Protein AF-A0A0F9BP67-F1 (afdb_monomer_lite)

Structure (mmCIF, N/CA/C/O backbone):
data_AF-A0A0F9BP67-F1
#
_entry.id   AF-A0A0F9BP67-F1
#
loop_
_atom_site.group_PDB
_atom_site.id
_atom_site.type_symbol
_atom_site.label_atom_id
_atom_site.label_alt_id
_atom_site.label_comp_id
_atom_site.label_asym_id
_atom_site.label_entity_id
_atom_site.label_seq_id
_atom_site.pdbx_PDB_ins_code
_atom_site.Cartn_x
_atom_site.Cartn_y
_atom_site.Cartn_z
_atom_site.occupancy
_atom_site.B_iso_or_equiv
_atom_site.auth_seq_id
_atom_site.auth_comp_id
_atom_site.auth_asym_id
_atom_site.auth_atom_id
_atom_site.pdbx_PDB_model_num
ATOM 1 N N . MET A 1 1 ? -22.193 35.862 15.448 1.00 74.56 1 MET A N 1
ATOM 2 C CA . MET A 1 1 ? -21.488 34.565 15.467 1.00 74.56 1 MET A CA 1
ATOM 3 C C . MET A 1 1 ? -21.267 34.169 16.906 1.00 74.56 1 MET A C 1
ATOM 5 O O . MET A 1 1 ? -20.872 35.015 17.702 1.00 74.56 1 MET A O 1
ATOM 9 N N . THR A 1 2 ? -21.586 32.930 17.245 1.00 91.12 2 THR A N 1
ATOM 10 C CA . THR A 1 2 ? -21.399 32.367 18.584 1.00 91.12 2 THR A CA 1
ATOM 11 C C . THR A 1 2 ? -19.954 31.883 18.772 1.00 91.12 2 THR A C 1
ATOM 13 O O . THR A 1 2 ? -19.220 31.700 17.800 1.00 91.12 2 THR A O 1
ATOM 16 N N . LEU A 1 3 ? -19.530 31.642 20.020 1.00 88.62 3 LEU A N 1
ATOM 17 C CA . LEU A 1 3 ? -18.235 30.997 20.307 1.00 88.62 3 LEU A CA 1
ATOM 18 C C . LEU A 1 3 ? -18.121 29.609 19.653 1.00 88.62 3 LEU A C 1
ATOM 20 O O . LEU A 1 3 ? -17.032 29.195 19.263 1.00 88.62 3 LEU A O 1
ATOM 24 N N . PHE A 1 4 ? -19.251 28.918 19.506 1.00 90.31 4 PHE A N 1
ATOM 25 C CA . PHE A 1 4 ? -19.341 27.626 18.837 1.00 90.31 4 PHE A CA 1
ATOM 26 C C . PHE A 1 4 ? -19.053 27.737 17.330 1.00 90.31 4 PHE A C 1
ATOM 28 O O . PHE A 1 4 ? -18.245 26.971 16.808 1.00 90.31 4 PHE A O 1
ATOM 35 N N . ASP A 1 5 ? -19.615 28.746 16.655 1.00 88.88 5 ASP A N 1
ATOM 36 C CA . ASP A 1 5 ? -19.360 29.009 15.229 1.00 88.88 5 ASP A CA 1
ATOM 37 C C . ASP A 1 5 ? -17.877 29.301 14.968 1.00 88.88 5 ASP A C 1
ATOM 39 O O . ASP A 1 5 ? -17.284 28.787 14.021 1.00 88.88 5 ASP A O 1
ATOM 43 N N . ILE A 1 6 ? -17.256 30.100 15.842 1.00 89.50 6 ILE A N 1
ATOM 44 C CA . ILE A 1 6 ? -15.829 30.435 15.753 1.00 89.50 6 ILE A CA 1
ATOM 45 C C . ILE A 1 6 ? -14.973 29.176 15.923 1.00 89.50 6 ILE A C 1
ATOM 47 O O . ILE A 1 6 ? -14.045 28.963 15.144 1.00 89.50 6 ILE A O 1
ATOM 51 N N . ALA A 1 7 ? -15.294 28.318 16.895 1.00 91.44 7 ALA A N 1
ATOM 52 C CA . ALA A 1 7 ? -14.566 27.072 17.115 1.00 91.44 7 ALA A CA 1
ATOM 53 C C . ALA A 1 7 ? -14.642 26.137 15.894 1.00 91.44 7 ALA A C 1
ATOM 55 O O . ALA A 1 7 ? -13.615 25.609 15.465 1.00 91.44 7 ALA A O 1
ATOM 56 N N . ILE A 1 8 ? -15.826 25.989 15.288 1.00 91.50 8 ILE A N 1
ATOM 57 C CA . ILE A 1 8 ? -16.012 25.197 14.063 1.00 91.50 8 ILE A CA 1
ATOM 58 C C . ILE A 1 8 ? -15.155 25.746 12.921 1.00 91.50 8 ILE A C 1
ATOM 60 O O . ILE A 1 8 ? -14.450 24.980 12.264 1.00 91.50 8 ILE A O 1
ATOM 64 N N . LEU A 1 9 ? -15.179 27.062 12.694 1.00 90.69 9 LEU A N 1
ATOM 65 C CA . LEU A 1 9 ? -14.414 27.678 11.610 1.00 90.69 9 LEU A CA 1
ATOM 66 C C . LEU A 1 9 ? -12.904 27.552 11.814 1.00 90.69 9 LEU A C 1
ATOM 68 O O . LEU A 1 9 ? -12.189 27.295 10.849 1.00 90.69 9 LEU A O 1
ATOM 72 N N . VAL A 1 10 ? -12.414 27.680 13.050 1.00 89.75 10 VAL A N 1
ATOM 73 C CA . VAL A 1 10 ? -10.988 27.500 13.369 1.00 89.75 10 VAL A CA 1
ATOM 74 C C . VAL A 1 10 ? -10.548 26.059 13.110 1.00 89.75 10 VAL A C 1
ATOM 76 O O . VAL A 1 10 ? -9.525 25.842 12.460 1.00 89.75 10 VAL A O 1
ATOM 79 N N . ILE A 1 11 ? -11.330 25.073 13.557 1.00 91.38 11 ILE A N 1
ATOM 80 C CA . ILE A 1 11 ? -11.032 23.651 13.330 1.00 91.38 11 ILE A CA 1
ATOM 81 C C . ILE A 1 11 ? -11.063 23.330 11.831 1.00 91.38 11 ILE A C 1
ATOM 83 O O . ILE A 1 11 ? -10.143 22.691 11.319 1.00 91.38 11 ILE A O 1
ATOM 87 N N . ALA A 1 12 ? -12.084 23.808 11.115 1.00 89.12 12 ALA A N 1
ATOM 88 C CA . ALA A 1 12 ? -12.215 23.603 9.678 1.00 89.12 12 ALA A CA 1
ATOM 89 C C . ALA A 1 12 ? -11.065 24.255 8.897 1.00 89.12 12 ALA A C 1
ATOM 91 O O . ALA A 1 12 ? -10.516 23.626 7.996 1.00 89.12 12 ALA A O 1
ATOM 92 N N . ALA A 1 13 ? -10.656 25.475 9.260 1.00 86.00 13 ALA A N 1
ATOM 93 C CA . ALA A 1 13 ? -9.539 26.175 8.628 1.00 86.00 13 ALA A CA 1
ATOM 94 C C . ALA A 1 13 ? -8.198 25.468 8.877 1.00 86.00 13 ALA A C 1
ATOM 96 O O . ALA A 1 13 ? -7.419 25.281 7.941 1.00 86.00 13 ALA A O 1
ATOM 97 N N . PHE A 1 14 ? -7.943 25.021 10.112 1.00 86.19 14 PHE A N 1
ATOM 98 C CA . PHE A 1 14 ? -6.737 24.260 10.440 1.00 86.19 14 PHE A CA 1
ATOM 99 C C . PHE A 1 14 ? -6.690 22.929 9.677 1.00 86.19 14 PHE A C 1
ATOM 101 O O . PHE A 1 14 ? -5.706 22.635 8.996 1.00 86.19 14 PHE A O 1
ATOM 108 N N . GLY A 1 15 ? -7.779 22.154 9.719 1.00 84.81 15 GLY A N 1
ATOM 109 C CA . GLY A 1 15 ? -7.892 20.893 8.987 1.00 84.81 15 GLY A CA 1
ATOM 110 C C . GLY A 1 15 ? -7.757 21.076 7.474 1.00 84.81 15 GLY A C 1
ATOM 111 O O . GLY A 1 15 ? -7.099 20.273 6.813 1.00 84.81 15 GLY A O 1
ATOM 112 N N . ALA A 1 16 ? -8.313 22.158 6.922 1.00 83.19 16 ALA A N 1
ATOM 113 C CA . ALA A 1 16 ? -8.186 22.487 5.507 1.00 83.19 16 ALA A CA 1
ATOM 114 C C . ALA A 1 16 ? -6.736 22.775 5.107 1.00 83.19 16 ALA A C 1
ATOM 116 O O . ALA A 1 16 ? -6.307 22.317 4.050 1.00 83.19 16 ALA A O 1
ATOM 117 N N . GLY A 1 17 ? -5.970 23.473 5.953 1.00 78.50 17 GLY A N 1
ATOM 118 C CA . GLY A 1 17 ? -4.538 23.703 5.743 1.00 78.50 17 GLY A CA 1
ATOM 119 C C . GLY A 1 17 ? -3.727 22.402 5.702 1.00 78.50 17 GLY A C 1
ATOM 120 O O . GLY A 1 17 ? -2.888 22.220 4.816 1.00 78.50 17 GLY A O 1
ATOM 121 N N . VAL A 1 18 ? -4.028 21.462 6.605 1.00 78.25 18 VAL A N 1
ATOM 122 C CA . VAL A 1 18 ? -3.395 20.132 6.627 1.00 78.25 18 VAL A CA 1
ATOM 123 C C . VAL A 1 18 ? -3.750 19.335 5.367 1.00 78.25 18 VAL A C 1
ATOM 125 O O . VAL A 1 18 ? -2.854 18.884 4.656 1.00 78.25 18 VAL A O 1
ATOM 128 N N . LEU A 1 19 ? -5.041 19.213 5.036 1.00 75.44 19 LEU A N 1
ATOM 129 C CA . LEU A 1 19 ? -5.504 18.472 3.853 1.00 75.44 19 LEU A CA 1
ATOM 130 C C . LEU A 1 19 ? -4.918 19.015 2.550 1.00 75.44 19 LEU A C 1
ATOM 132 O O . LEU A 1 19 ? -4.552 18.244 1.662 1.00 75.44 19 LEU A O 1
ATOM 136 N N . ASN A 1 20 ? -4.791 20.336 2.441 1.00 74.81 20 ASN A N 1
ATOM 137 C CA . ASN A 1 20 ? -4.219 20.957 1.256 1.00 74.81 20 ASN A CA 1
ATOM 138 C C . ASN A 1 20 ? -2.751 20.619 1.029 1.00 74.81 20 ASN A C 1
ATOM 140 O O . ASN A 1 20 ? -2.327 20.548 -0.120 1.00 74.81 20 ASN A O 1
ATOM 144 N N . THR A 1 21 ? -1.998 20.405 2.106 1.00 66.19 21 THR A N 1
ATOM 145 C CA . THR A 1 21 ? -0.598 19.981 2.022 1.00 66.19 21 THR A CA 1
ATOM 146 C C . THR A 1 21 ? -0.478 18.523 1.561 1.00 66.19 21 THR A C 1
ATOM 148 O O . THR A 1 21 ? 0.496 18.175 0.905 1.00 66.19 21 THR A O 1
ATOM 151 N N . ILE A 1 22 ? -1.465 17.675 1.878 1.00 63.38 22 ILE A N 1
ATOM 152 C CA . ILE A 1 22 ? -1.405 16.223 1.643 1.00 63.38 22 ILE A CA 1
ATOM 153 C C . ILE A 1 22 ? -1.973 15.829 0.273 1.00 63.38 22 ILE A C 1
ATOM 155 O O . ILE A 1 22 ? -1.320 15.116 -0.484 1.00 63.38 22 ILE A O 1
ATOM 159 N N . ALA A 1 23 ? -3.205 16.243 -0.031 1.00 57.22 23 ALA A N 1
ATOM 160 C CA . ALA A 1 23 ? -3.977 15.692 -1.152 1.00 57.22 23 ALA A CA 1
ATOM 161 C C . ALA A 1 23 ? -4.752 16.747 -1.960 1.00 57.22 23 ALA A C 1
ATOM 163 O O . ALA A 1 23 ? -5.357 16.421 -2.982 1.00 57.22 23 ALA A O 1
ATOM 164 N N . GLY A 1 24 ? -4.735 18.013 -1.522 1.00 64.44 24 GLY A N 1
ATOM 165 C CA . GLY A 1 24 ? -5.651 19.037 -2.022 1.00 64.44 24 GLY A CA 1
ATOM 166 C C . GLY A 1 24 ? -7.089 18.807 -1.534 1.00 64.44 24 GLY A C 1
ATOM 167 O O . GLY A 1 24 ? -7.465 17.713 -1.128 1.00 64.44 24 GLY A O 1
ATOM 168 N N . GLY A 1 25 ? -7.912 19.859 -1.537 1.00 70.25 25 GLY A N 1
ATOM 169 C CA . GLY A 1 25 ? -9.332 19.749 -1.175 1.00 70.25 25 GLY A CA 1
ATOM 170 C C . GLY A 1 25 ? -9.699 20.308 0.201 1.00 70.25 25 GLY A C 1
ATOM 171 O O . GLY A 1 25 ? -10.765 19.993 0.717 1.00 70.25 25 GLY A O 1
ATOM 172 N N . GLY A 1 26 ? -8.891 21.194 0.788 1.00 76.69 26 GLY A N 1
ATOM 173 C CA . GLY A 1 26 ? -9.243 21.887 2.034 1.00 76.69 26 GLY A CA 1
ATOM 174 C C . GLY A 1 26 ? -10.600 22.610 1.982 1.00 76.69 26 GLY A C 1
ATOM 175 O O . GLY A 1 26 ? -11.287 22.717 2.995 1.00 76.69 26 GLY A O 1
ATOM 176 N N . THR A 1 27 ? -11.055 22.997 0.785 1.00 79.94 27 THR A N 1
ATOM 177 C CA . THR A 1 27 ? -12.394 23.554 0.535 1.00 79.94 27 THR A CA 1
ATOM 178 C C . THR A 1 27 ? -13.536 22.632 0.978 1.00 79.94 27 THR A C 1
ATOM 180 O O . THR A 1 27 ? -14.573 23.142 1.392 1.00 79.94 27 THR A O 1
ATOM 183 N N . PHE A 1 28 ? -13.354 21.303 0.985 1.00 77.88 28 PHE A N 1
ATOM 184 C CA . PHE A 1 28 ? -14.354 20.358 1.507 1.00 77.88 28 PHE A CA 1
ATOM 185 C C . PHE A 1 28 ? -14.630 20.539 3.006 1.00 77.88 28 PHE A C 1
ATOM 187 O O . PHE A 1 28 ? -15.695 20.146 3.469 1.00 77.88 28 PHE A O 1
ATOM 194 N N . LEU A 1 29 ? -13.706 21.141 3.763 1.00 83.00 29 LEU A N 1
ATOM 195 C CA . LEU A 1 29 ? -13.908 21.453 5.178 1.00 83.00 29 LEU A CA 1
ATOM 196 C C . LEU A 1 29 ? -14.390 22.889 5.382 1.00 83.00 29 LEU A C 1
ATOM 198 O O . LEU A 1 29 ? -15.355 23.124 6.106 1.00 83.00 29 LEU A O 1
ATOM 202 N N . THR A 1 30 ? -13.744 23.861 4.736 1.00 86.62 30 THR A N 1
ATOM 203 C CA . THR A 1 30 ? -14.030 25.285 4.965 1.00 86.62 30 THR A CA 1
ATOM 204 C C . THR A 1 30 ? -15.353 25.736 4.360 1.00 86.62 30 THR A C 1
ATOM 206 O O . THR A 1 30 ? -16.052 26.534 4.980 1.00 86.62 30 THR A O 1
ATOM 209 N N . PHE A 1 31 ? -15.743 25.226 3.189 1.00 85.06 31 PHE A N 1
ATOM 210 C CA . PHE A 1 31 ? -16.985 25.646 2.538 1.00 85.06 31 PHE A CA 1
ATOM 211 C C . PHE A 1 31 ? -18.246 25.212 3.312 1.00 85.06 31 PHE A C 1
ATOM 213 O O . PHE A 1 31 ? -19.049 26.090 3.639 1.00 85.06 31 PHE A O 1
ATOM 220 N N . PRO A 1 32 ? -18.430 23.927 3.693 1.00 85.25 32 PRO A N 1
ATOM 221 C CA . PRO A 1 32 ? -19.591 23.523 4.487 1.00 85.25 32 PRO A CA 1
ATOM 222 C C . PRO A 1 32 ? -19.641 24.207 5.853 1.00 85.25 32 PRO A C 1
ATOM 224 O O . PRO A 1 32 ? -20.721 24.578 6.300 1.00 85.25 32 PRO A O 1
ATOM 227 N N . ALA A 1 33 ? -18.486 24.428 6.491 1.00 89.06 33 ALA A N 1
ATOM 228 C CA . ALA A 1 33 ? -18.410 25.132 7.767 1.00 89.06 33 ALA A CA 1
ATOM 229 C C . ALA A 1 33 ? -18.895 26.589 7.652 1.00 89.06 33 ALA A C 1
ATOM 231 O O . ALA A 1 33 ? -19.683 27.043 8.477 1.00 89.06 33 ALA A O 1
ATOM 232 N N . LEU A 1 34 ? -18.498 27.313 6.599 1.00 88.94 34 LEU A N 1
ATOM 233 C CA . LEU A 1 34 ? -18.950 28.689 6.361 1.00 88.94 34 LEU A CA 1
ATOM 234 C C . LEU A 1 34 ? -20.458 28.759 6.084 1.00 88.94 34 LEU A C 1
ATOM 236 O O . LEU A 1 34 ? -21.150 29.583 6.687 1.00 88.94 34 LEU A O 1
ATOM 240 N N . VAL A 1 35 ? -20.982 27.866 5.239 1.00 88.31 35 VAL A N 1
ATOM 241 C CA . VAL A 1 35 ? -22.429 27.778 4.968 1.00 88.31 35 VAL A CA 1
ATOM 242 C C . VAL A 1 35 ? -23.206 27.431 6.240 1.00 88.31 35 VAL A C 1
ATOM 244 O O . VAL A 1 35 ? -24.231 28.050 6.516 1.00 88.31 35 VAL A O 1
ATOM 247 N N . PHE A 1 36 ? -22.691 26.508 7.058 1.00 88.38 36 PHE A N 1
ATOM 248 C CA . PHE A 1 36 ? -23.293 26.128 8.339 1.00 88.38 36 PHE A CA 1
ATOM 249 C C . PHE A 1 36 ? -23.413 27.314 9.304 1.00 88.38 36 PHE A C 1
ATOM 251 O O . PHE A 1 36 ? -24.432 27.466 9.969 1.00 88.38 36 PHE A O 1
ATOM 258 N N . THR A 1 37 ? -22.421 28.208 9.325 1.00 91.25 37 THR A N 1
ATOM 259 C CA . THR A 1 37 ? -22.472 29.441 10.135 1.00 91.25 37 THR A CA 1
ATOM 260 C C . THR A 1 37 ? -23.391 30.533 9.566 1.00 91.25 37 THR A C 1
ATOM 262 O O . THR A 1 37 ? -23.425 31.649 10.086 1.00 91.25 37 THR A O 1
ATOM 265 N N . GLY A 1 38 ? -24.143 30.229 8.503 1.00 85.38 38 GLY A N 1
ATOM 266 C CA . GLY A 1 38 ? -25.119 31.126 7.886 1.00 85.38 38 GLY A CA 1
ATOM 267 C C . GLY A 1 38 ? -24.555 32.012 6.774 1.00 85.38 38 GLY A C 1
ATOM 268 O O . GLY A 1 38 ? -25.238 32.938 6.337 1.00 85.38 38 GLY A O 1
ATOM 269 N N . MET A 1 39 ? -23.327 31.764 6.301 1.00 87.50 39 MET A N 1
ATOM 270 C CA . MET A 1 39 ? -22.762 32.528 5.189 1.00 87.50 39 MET A CA 1
ATOM 271 C C . MET A 1 39 ? -23.411 32.105 3.859 1.00 87.50 39 MET A C 1
ATOM 273 O O . MET A 1 39 ? -23.462 30.909 3.563 1.00 87.50 39 MET A O 1
ATOM 277 N N . PRO A 1 40 ? -23.867 33.055 3.018 1.00 86.50 40 PRO A N 1
ATOM 278 C CA . PRO A 1 40 ? -24.404 32.732 1.703 1.00 86.50 40 PRO A CA 1
ATOM 279 C C . PRO A 1 40 ? -23.400 31.923 0.865 1.00 86.50 40 PRO A C 1
ATOM 281 O O . PRO A 1 40 ? -22.223 32.287 0.845 1.00 86.50 40 PRO A O 1
ATOM 284 N N . PRO A 1 41 ? -23.826 30.880 0.134 1.00 84.38 41 PRO A N 1
ATOM 285 C CA . PRO A 1 41 ? -22.920 29.962 -0.561 1.00 84.38 41 PRO A CA 1
ATOM 286 C C . PRO A 1 41 ? -21.911 30.613 -1.516 1.00 84.38 41 PRO A C 1
ATOM 288 O O . PRO A 1 41 ? -20.744 30.229 -1.512 1.00 84.38 41 PRO A O 1
ATOM 291 N N . VAL A 1 42 ? -22.288 31.639 -2.285 1.00 82.88 42 VAL A N 1
ATOM 292 C CA . VAL A 1 42 ? -21.325 32.327 -3.168 1.00 82.88 42 VAL A CA 1
ATOM 293 C C . VAL A 1 42 ? -20.236 33.044 -2.355 1.00 82.88 42 VAL A C 1
ATOM 295 O O . VAL A 1 42 ? -19.049 32.928 -2.669 1.00 82.88 42 VAL A O 1
ATOM 298 N N . ALA A 1 43 ? -20.617 33.719 -1.265 1.00 83.69 43 ALA A N 1
ATOM 299 C CA . ALA A 1 43 ? -19.675 34.378 -0.360 1.00 83.69 43 ALA A CA 1
ATOM 300 C C . ALA A 1 43 ? -18.807 33.355 0.391 1.00 83.69 43 ALA A C 1
ATOM 302 O O . ALA A 1 43 ? -17.591 33.510 0.445 1.00 83.69 43 ALA A O 1
ATOM 303 N N . ALA A 1 44 ? -19.406 32.264 0.877 1.00 86.25 44 ALA A N 1
ATOM 304 C CA . ALA A 1 44 ? -18.710 31.168 1.544 1.00 86.25 44 ALA A CA 1
ATOM 305 C C . ALA A 1 44 ? -17.644 30.531 0.646 1.00 86.25 44 ALA A C 1
ATOM 307 O O . ALA A 1 44 ? -16.532 30.264 1.100 1.00 86.25 44 ALA A O 1
ATOM 308 N N . ASN A 1 45 ? -17.943 30.332 -0.641 1.00 83.88 45 ASN A N 1
ATOM 309 C CA . ASN A 1 45 ? -16.974 29.808 -1.598 1.00 83.88 45 ASN A CA 1
ATOM 310 C C . ASN A 1 45 ? -15.795 30.769 -1.808 1.00 83.88 45 ASN A C 1
ATOM 312 O O . ASN A 1 45 ? -14.640 30.345 -1.746 1.00 83.88 45 ASN A O 1
ATOM 316 N N . ALA A 1 46 ? -16.071 32.062 -1.999 1.00 83.00 46 ALA A N 1
ATOM 317 C CA . ALA A 1 46 ? -15.030 33.074 -2.154 1.00 83.00 46 ALA A CA 1
ATOM 318 C C . ALA A 1 46 ? -14.143 33.177 -0.900 1.00 83.00 46 ALA A C 1
ATOM 320 O O . ALA A 1 46 ? -12.917 33.116 -0.995 1.00 83.00 46 ALA A O 1
ATOM 321 N N . THR A 1 47 ? -14.753 33.253 0.285 1.00 87.12 47 THR A N 1
ATOM 322 C CA . THR A 1 47 ? -14.042 33.301 1.569 1.00 87.12 47 THR A CA 1
ATOM 323 C C . THR A 1 47 ? -13.206 32.044 1.795 1.00 87.12 47 THR A C 1
ATOM 325 O O . THR A 1 47 ? -12.046 32.146 2.189 1.00 87.12 47 THR A O 1
ATOM 328 N N . SER A 1 48 ? -13.750 30.864 1.489 1.00 85.50 48 SER A N 1
ATOM 329 C CA . SER A 1 48 ? -13.027 29.594 1.567 1.00 85.50 48 SER A CA 1
ATOM 330 C C . SER A 1 48 ? -11.805 29.569 0.640 1.00 85.50 48 SER A C 1
ATOM 332 O O . SER A 1 48 ? -10.723 29.170 1.063 1.00 85.50 48 SER A O 1
ATOM 334 N N . ALA A 1 49 ? -11.941 30.023 -0.609 1.00 81.56 49 ALA A N 1
ATOM 335 C CA . ALA A 1 49 ? -10.829 30.060 -1.559 1.00 81.56 49 ALA A CA 1
ATOM 336 C C . ALA A 1 49 ? -9.689 30.974 -1.077 1.00 81.56 49 ALA A C 1
ATOM 338 O O . ALA A 1 49 ? -8.520 30.591 -1.138 1.00 81.56 49 ALA A O 1
ATOM 339 N N . VAL A 1 50 ? -10.027 32.150 -0.535 1.00 83.50 50 VAL A N 1
ATOM 340 C CA . VAL A 1 50 ? -9.044 33.091 0.026 1.00 83.50 50 VAL A CA 1
ATOM 341 C C . VAL A 1 50 ? -8.379 32.522 1.279 1.00 83.50 50 VAL A C 1
ATOM 343 O O . VAL A 1 50 ? -7.162 32.612 1.413 1.00 83.50 50 VAL A O 1
ATOM 346 N N . ALA A 1 51 ? -9.147 31.898 2.176 1.00 81.44 51 ALA A N 1
ATOM 347 C CA . ALA A 1 51 ? -8.620 31.321 3.414 1.00 81.44 51 ALA A CA 1
ATOM 348 C C . ALA A 1 51 ? -7.599 30.202 3.156 1.00 81.44 51 ALA A C 1
ATOM 350 O O . ALA A 1 51 ? -6.628 30.049 3.893 1.00 81.44 51 ALA A O 1
ATOM 351 N N . VAL A 1 52 ? -7.810 29.430 2.092 1.00 78.69 52 VAL A N 1
ATOM 352 C CA . VAL A 1 52 ? -7.006 28.253 1.753 1.00 78.69 52 VAL A CA 1
ATOM 353 C C . VAL A 1 52 ? -5.792 28.605 0.867 1.00 78.69 52 VAL A C 1
ATOM 355 O O . VAL A 1 52 ? -4.812 27.856 0.813 1.00 78.69 52 VAL A O 1
ATOM 358 N N . PHE A 1 53 ? -5.803 29.774 0.216 1.00 82.00 53 PHE A N 1
ATOM 359 C CA . PHE A 1 53 ? -4.753 30.234 -0.701 1.00 82.00 53 PHE A CA 1
ATOM 360 C C . PHE A 1 53 ? -3.328 30.262 -0.105 1.00 82.00 53 PHE A C 1
ATOM 362 O O . PHE A 1 53 ? -2.418 29.743 -0.761 1.00 82.00 53 PHE A O 1
ATOM 369 N N . PRO A 1 54 ? -3.088 30.768 1.126 1.00 81.56 54 PRO A N 1
ATOM 370 C CA . PRO A 1 54 ? -1.756 30.729 1.732 1.00 81.56 54 PRO A CA 1
ATOM 371 C C . PRO A 1 54 ? -1.192 29.309 1.860 1.00 81.56 54 PRO A C 1
ATOM 373 O O . PRO A 1 54 ? 0.009 29.115 1.691 1.00 81.56 54 PRO A O 1
ATOM 376 N N . GLY A 1 55 ? -2.051 28.310 2.092 1.00 76.38 55 GLY A N 1
ATOM 377 C CA . GLY A 1 55 ? -1.651 26.904 2.159 1.00 76.38 55 GLY A CA 1
ATOM 378 C C . GLY A 1 55 ? -1.121 26.379 0.823 1.00 76.38 55 GLY A C 1
ATOM 379 O O . GLY A 1 55 ? -0.107 25.688 0.797 1.00 76.38 55 GLY A O 1
ATOM 380 N N . TYR A 1 56 ? -1.740 26.762 -0.300 1.00 77.94 56 TYR A N 1
ATOM 381 C CA . TYR A 1 56 ? -1.235 26.405 -1.631 1.00 77.94 56 TYR A CA 1
ATOM 382 C C . TYR A 1 56 ? 0.113 27.066 -1.941 1.00 77.94 56 TYR A C 1
ATOM 384 O O . TYR A 1 56 ? 0.992 26.414 -2.501 1.00 77.94 56 TYR A O 1
ATOM 392 N N . LEU A 1 57 ? 0.304 28.334 -1.555 1.00 82.12 57 LEU A N 1
ATOM 393 C CA . LEU A 1 57 ? 1.593 29.017 -1.713 1.00 82.12 57 LEU A CA 1
ATOM 394 C C . LEU A 1 57 ? 2.688 28.380 -0.854 1.00 82.12 57 LEU A C 1
ATOM 396 O O . LEU A 1 57 ? 3.792 28.151 -1.344 1.00 82.12 57 LEU A O 1
ATOM 400 N N . ALA A 1 58 ? 2.377 28.070 0.406 1.00 80.75 58 ALA A N 1
ATOM 401 C CA . ALA A 1 58 ? 3.299 27.398 1.312 1.00 80.75 58 ALA A CA 1
ATOM 402 C C . ALA A 1 58 ? 3.670 26.000 0.798 1.00 80.75 58 ALA A C 1
ATOM 404 O O . ALA A 1 58 ? 4.848 25.658 0.791 1.00 80.75 58 ALA A O 1
ATOM 405 N N . GLY A 1 59 ? 2.699 25.231 0.292 1.00 78.12 59 GLY A N 1
ATOM 406 C CA . GLY A 1 59 ? 2.941 23.935 -0.342 1.00 78.12 59 GLY A CA 1
ATOM 407 C C . GLY A 1 59 ? 3.820 24.053 -1.588 1.00 78.12 59 GLY A C 1
ATOM 408 O O . GLY A 1 59 ? 4.836 23.376 -1.690 1.00 78.12 59 GLY A O 1
ATOM 409 N N . ALA A 1 60 ? 3.501 24.969 -2.507 1.00 82.81 60 ALA A N 1
ATOM 410 C CA . ALA A 1 60 ? 4.304 25.192 -3.711 1.00 82.81 60 ALA A CA 1
ATOM 411 C C . ALA A 1 60 ? 5.740 25.644 -3.390 1.00 82.81 60 ALA A C 1
ATOM 413 O O . ALA A 1 60 ? 6.684 25.233 -4.063 1.00 82.81 60 ALA A O 1
ATOM 414 N N . PHE A 1 61 ? 5.917 26.473 -2.357 1.00 83.19 61 PHE A N 1
ATOM 415 C CA . PHE A 1 61 ? 7.237 26.881 -1.886 1.00 83.19 61 PHE A CA 1
ATOM 416 C C . PHE A 1 61 ? 7.987 25.737 -1.193 1.00 83.19 61 PHE A C 1
ATOM 418 O O . PHE A 1 61 ? 9.181 25.568 -1.430 1.00 83.19 61 PHE A O 1
ATOM 425 N N . GLY A 1 62 ? 7.300 24.946 -0.366 1.00 80.19 62 GLY A N 1
ATOM 426 C CA . GLY A 1 62 ? 7.860 23.776 0.310 1.00 80.19 62 GLY A CA 1
ATOM 427 C C . GLY A 1 62 ? 8.356 22.728 -0.683 1.00 80.19 62 GLY A C 1
ATOM 428 O O . GLY A 1 62 ? 9.473 22.248 -0.540 1.00 80.19 62 GLY A O 1
ATOM 429 N N . PHE A 1 63 ? 7.584 22.485 -1.746 1.00 78.62 63 PHE A N 1
ATOM 430 C CA . PHE A 1 63 ? 7.904 21.528 -2.810 1.00 78.62 63 PHE A CA 1
ATOM 431 C C . PHE A 1 63 ? 8.655 22.143 -4.009 1.00 78.62 63 PHE A C 1
ATOM 433 O O . PHE A 1 63 ? 8.647 21.609 -5.121 1.00 78.62 63 PHE A O 1
ATOM 440 N N . ARG A 1 64 ? 9.286 23.313 -3.841 1.00 83.94 64 ARG A N 1
ATOM 441 C CA . ARG A 1 64 ? 9.926 24.043 -4.955 1.00 83.94 64 ARG A CA 1
ATOM 442 C C . ARG A 1 64 ? 11.085 23.285 -5.604 1.00 83.94 64 ARG A C 1
ATOM 444 O O . ARG A 1 64 ? 11.353 23.486 -6.788 1.00 83.94 64 ARG A O 1
ATOM 451 N N . ASN A 1 65 ? 11.784 22.449 -4.839 1.00 77.00 65 ASN A N 1
ATOM 452 C CA . ASN A 1 65 ? 12.942 21.706 -5.329 1.00 77.00 65 ASN A CA 1
ATOM 453 C C . ASN A 1 65 ? 12.489 20.516 -6.188 1.00 77.00 65 ASN A C 1
ATOM 455 O O . ASN A 1 65 ? 13.071 20.240 -7.234 1.00 77.00 65 ASN A O 1
ATOM 459 N N . GLU A 1 66 ? 11.392 19.881 -5.788 1.00 75.69 66 GLU A N 1
ATOM 460 C CA . GLU A 1 66 ? 10.715 18.776 -6.455 1.00 75.69 66 GLU A CA 1
ATOM 461 C C . GLU A 1 66 ? 10.053 19.258 -7.750 1.00 75.69 66 GLU A C 1
ATOM 463 O O . GLU A 1 66 ? 10.177 18.616 -8.794 1.00 75.69 66 GLU A O 1
ATOM 468 N N . LEU A 1 67 ? 9.433 20.445 -7.725 1.00 77.88 67 LEU A N 1
ATOM 469 C CA . LEU A 1 67 ? 8.890 21.106 -8.919 1.00 77.88 67 LEU A CA 1
ATOM 470 C C . LEU A 1 67 ? 9.969 21.382 -9.977 1.00 77.88 67 LEU A C 1
ATOM 472 O O . LEU A 1 67 ? 9.672 21.366 -11.172 1.00 77.88 67 LEU A O 1
ATOM 476 N N . GLY A 1 68 ? 11.225 21.574 -9.563 1.00 77.38 68 GLY A N 1
ATOM 477 C CA . GLY A 1 68 ? 12.366 21.711 -10.468 1.00 77.38 68 GLY A CA 1
ATOM 478 C C . GLY A 1 68 ? 12.652 20.461 -11.313 1.00 77.38 68 GLY A C 1
ATOM 479 O O . GLY A 1 68 ? 13.273 20.583 -12.368 1.00 77.38 68 GLY A O 1
ATOM 480 N N . GLY A 1 69 ? 12.180 19.284 -10.887 1.00 76.25 69 GLY A N 1
ATOM 481 C CA . GLY A 1 69 ? 12.334 18.013 -11.601 1.00 76.25 69 GLY A CA 1
ATOM 482 C C . GLY A 1 69 ? 11.302 17.763 -12.708 1.00 76.25 69 GLY A C 1
ATOM 483 O O . GLY A 1 69 ? 11.458 16.817 -13.478 1.00 76.25 69 GLY A O 1
ATOM 484 N N . PHE A 1 70 ? 10.256 18.588 -12.819 1.00 75.06 70 PHE A N 1
ATOM 485 C CA . PHE A 1 70 ? 9.214 18.431 -13.837 1.00 75.06 70 PHE A CA 1
ATOM 486 C C . PHE A 1 70 ? 9.534 19.205 -15.126 1.00 75.06 70 PHE A C 1
ATOM 488 O O . PHE A 1 70 ? 10.148 20.272 -15.109 1.00 75.06 70 PHE A O 1
ATOM 495 N N . ASP A 1 71 ? 9.048 18.703 -16.269 1.00 86.19 71 ASP A N 1
ATOM 496 C CA . ASP A 1 71 ? 9.145 19.418 -17.547 1.00 86.19 71 ASP A CA 1
ATOM 497 C C . ASP A 1 71 ? 8.434 20.779 -17.471 1.00 86.19 71 ASP A C 1
ATOM 499 O O . ASP A 1 71 ? 7.216 20.866 -17.273 1.00 86.19 71 ASP A O 1
ATOM 503 N N . ARG A 1 72 ? 9.199 21.853 -17.698 1.00 85.94 72 ARG A N 1
ATOM 504 C CA . ARG A 1 72 ? 8.711 23.237 -17.656 1.00 85.94 72 ARG A CA 1
ATOM 505 C C . ARG A 1 72 ? 7.548 23.474 -18.616 1.00 85.94 72 ARG A C 1
ATOM 507 O O . ARG A 1 72 ? 6.638 24.224 -18.272 1.00 85.94 72 ARG A O 1
ATOM 514 N N . LYS A 1 73 ? 7.535 22.844 -19.798 1.00 86.69 73 LYS A N 1
ATOM 515 C CA . LYS A 1 73 ? 6.433 23.018 -20.763 1.00 86.69 73 LYS A CA 1
ATOM 516 C C . LYS A 1 73 ? 5.141 22.397 -20.243 1.00 86.69 73 LYS A C 1
ATOM 518 O O . LYS A 1 73 ? 4.080 23.014 -20.346 1.00 86.69 73 LYS A O 1
ATOM 523 N N . ARG A 1 74 ? 5.228 21.198 -19.663 1.00 82.56 74 ARG A N 1
ATOM 524 C CA . ARG A 1 74 ? 4.092 20.526 -19.026 1.00 82.56 74 ARG A CA 1
ATOM 525 C C . ARG A 1 74 ? 3.572 21.311 -17.824 1.00 82.56 74 ARG A C 1
ATOM 527 O O . ARG A 1 74 ? 2.363 21.504 -17.735 1.00 82.56 74 ARG A O 1
ATOM 534 N N . LEU A 1 75 ? 4.461 21.807 -16.961 1.00 86.25 75 LEU A N 1
ATOM 535 C CA . LEU A 1 75 ? 4.083 22.658 -15.828 1.00 86.25 75 LEU A CA 1
ATOM 536 C C . LEU A 1 75 ? 3.351 23.919 -16.291 1.00 86.25 75 LEU A C 1
ATOM 538 O O . LEU A 1 75 ? 2.253 24.187 -15.819 1.00 86.25 75 LEU A O 1
ATOM 542 N N . LEU A 1 76 ? 3.903 24.649 -17.266 1.00 89.75 76 LEU A N 1
ATOM 543 C CA . LEU A 1 76 ? 3.263 25.852 -17.805 1.00 89.75 76 LEU A CA 1
ATOM 544 C C . LEU A 1 76 ? 1.885 25.554 -18.400 1.00 89.75 76 LEU A C 1
ATOM 546 O O . LEU A 1 76 ? 0.937 26.292 -18.144 1.00 89.75 76 LEU A O 1
ATOM 550 N N . ARG A 1 77 ? 1.747 24.460 -19.158 1.00 90.50 77 ARG A N 1
ATOM 551 C CA . ARG A 1 77 ? 0.458 24.050 -19.729 1.00 90.50 77 ARG A CA 1
ATOM 552 C C . ARG A 1 77 ? -0.572 23.751 -18.642 1.00 90.50 77 ARG A C 1
ATOM 554 O O . ARG A 1 77 ? -1.703 24.210 -18.752 1.00 90.50 77 ARG A O 1
ATOM 561 N N . LEU A 1 78 ? -0.193 22.997 -17.611 1.00 88.69 78 LEU A N 1
ATOM 562 C CA . LEU A 1 78 ? -1.093 22.667 -16.506 1.00 88.69 78 LEU A CA 1
ATOM 563 C C . LEU A 1 78 ? -1.485 23.919 -15.720 1.00 88.69 78 LEU A C 1
ATOM 565 O O . LEU A 1 78 ? -2.667 24.119 -15.471 1.00 88.69 78 LEU A O 1
ATOM 569 N N . SER A 1 79 ? -0.531 24.802 -15.418 1.00 89.25 79 SER A N 1
ATOM 570 C CA . SER A 1 79 ? -0.813 26.079 -14.758 1.00 89.25 79 SER A CA 1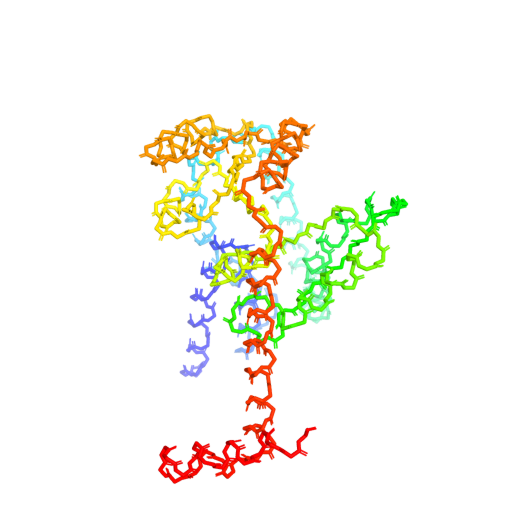
ATOM 571 C C . SER A 1 79 ? -1.769 26.947 -15.572 1.00 89.25 79 SER A C 1
ATOM 573 O O . SER A 1 79 ? -2.687 27.524 -15.000 1.00 89.25 79 SER A O 1
ATOM 575 N N . LEU A 1 80 ? -1.603 27.007 -16.898 1.00 93.62 80 LEU A N 1
ATOM 576 C CA . LEU A 1 80 ? -2.512 27.740 -17.781 1.00 93.62 80 LEU A CA 1
ATOM 577 C C . LEU A 1 80 ? -3.918 27.139 -17.775 1.00 93.62 80 LEU A C 1
ATOM 579 O O . LEU A 1 80 ? -4.880 27.878 -17.603 1.00 93.62 80 LEU A O 1
ATOM 583 N N . ILE A 1 81 ? -4.046 25.816 -17.905 1.00 91.94 81 ILE A N 1
ATOM 584 C CA . ILE A 1 81 ? -5.350 25.135 -17.864 1.00 91.94 81 ILE A CA 1
ATOM 585 C C . ILE A 1 81 ? -6.049 25.398 -16.524 1.00 91.94 81 ILE A C 1
ATOM 587 O O . ILE A 1 81 ? -7.217 25.785 -16.511 1.00 91.94 81 ILE A O 1
ATOM 591 N N . THR A 1 82 ? -5.335 25.244 -15.407 1.00 86.75 82 THR A N 1
ATOM 592 C CA . THR A 1 82 ? -5.874 25.483 -14.062 1.00 86.75 82 THR A CA 1
ATOM 593 C C . THR A 1 82 ? -6.274 26.944 -13.867 1.00 86.75 82 THR A C 1
ATOM 595 O O . THR A 1 82 ? -7.350 27.217 -13.340 1.00 86.75 82 THR A O 1
ATOM 598 N N . LEU A 1 83 ? -5.452 27.890 -14.331 1.00 90.19 83 LEU A N 1
ATOM 599 C CA . LEU A 1 83 ? -5.741 29.320 -14.234 1.00 90.19 83 LEU A CA 1
ATOM 600 C C . LEU A 1 83 ? -6.963 29.702 -15.075 1.00 90.19 83 LEU A C 1
ATOM 602 O O . LEU A 1 83 ? -7.847 30.400 -14.586 1.00 90.19 83 LEU A O 1
ATOM 606 N N . SER A 1 84 ? -7.043 29.220 -16.317 1.00 92.56 84 SER A N 1
ATOM 607 C CA . SER A 1 84 ? -8.186 29.461 -17.199 1.00 92.56 84 SER A CA 1
ATOM 608 C C . SER A 1 84 ? -9.468 28.859 -16.630 1.00 92.56 84 SER A C 1
ATOM 610 O O . SER A 1 84 ? -10.482 29.550 -16.567 1.00 92.56 84 SER A O 1
ATOM 612 N N . GLY A 1 85 ? -9.425 27.610 -16.159 1.00 89.25 85 GLY A N 1
ATOM 613 C CA . GLY A 1 85 ? -10.570 26.965 -15.514 1.00 89.25 85 GLY A CA 1
ATOM 614 C C . GLY A 1 85 ? -11.028 27.713 -14.260 1.00 89.25 85 GLY A C 1
ATOM 615 O O . GLY A 1 85 ? -12.219 27.973 -14.101 1.00 89.25 85 GLY A O 1
ATOM 616 N N . GLY A 1 86 ? -10.084 28.135 -13.412 1.00 86.31 86 GLY A N 1
ATOM 617 C CA . GLY A 1 86 ? -10.365 28.930 -12.215 1.00 86.31 86 GLY A CA 1
ATOM 618 C C . GLY A 1 86 ? -10.966 30.300 -12.533 1.00 86.31 86 GLY A C 1
ATOM 619 O O . GLY A 1 86 ? -11.935 30.703 -11.894 1.00 86.31 86 GLY A O 1
ATOM 620 N N . ALA A 1 87 ? -10.453 30.995 -13.551 1.00 88.75 87 ALA A N 1
ATOM 621 C CA . ALA A 1 87 ? -10.972 32.292 -13.982 1.00 88.75 87 ALA A CA 1
ATOM 622 C C . ALA A 1 87 ? -12.393 32.182 -14.553 1.00 88.75 87 ALA A C 1
ATOM 624 O O . ALA A 1 87 ? -13.267 32.962 -14.176 1.00 88.75 87 ALA A O 1
ATOM 625 N N . VAL A 1 88 ? -12.647 31.187 -15.411 1.00 90.88 88 VAL A N 1
ATOM 626 C CA . VAL A 1 88 ? -13.988 30.918 -15.954 1.00 90.88 88 VAL A CA 1
ATOM 627 C C . VAL A 1 88 ? -14.958 30.565 -14.827 1.00 90.88 88 VAL A C 1
ATOM 629 O O . VAL A 1 88 ? -16.032 31.157 -14.742 1.00 90.88 88 VAL A O 1
ATOM 632 N N . GLY A 1 89 ? -14.568 29.664 -13.921 1.00 84.00 89 GLY A N 1
ATOM 633 C CA . GLY A 1 89 ? -15.381 29.290 -12.763 1.00 84.00 89 GLY A CA 1
ATOM 634 C C . GLY A 1 89 ? -15.684 30.479 -11.848 1.00 84.00 89 GLY A C 1
ATOM 635 O O . GLY A 1 89 ? -16.835 30.691 -11.476 1.00 84.00 89 GLY A O 1
ATOM 636 N N . SER A 1 90 ? -14.683 31.309 -11.544 1.00 84.00 90 SER A N 1
ATOM 637 C CA . SER A 1 90 ? -14.872 32.523 -10.744 1.00 84.00 90 SER A CA 1
ATOM 638 C C . SER A 1 90 ? -15.788 33.535 -11.434 1.00 84.00 90 SER A C 1
ATOM 640 O O . SER A 1 90 ? -16.601 34.154 -10.756 1.00 84.00 90 SER A O 1
ATOM 642 N N . GLY A 1 91 ? -15.687 33.704 -12.756 1.00 85.12 91 GLY A N 1
ATOM 643 C CA . GLY A 1 91 ? -16.585 34.570 -13.522 1.00 85.12 91 GLY A CA 1
ATOM 644 C C . GLY A 1 91 ? -18.030 34.070 -13.506 1.00 85.12 91 GLY A C 1
ATOM 645 O O . GLY A 1 91 ? -18.949 34.853 -13.278 1.00 85.12 91 GLY A O 1
ATOM 646 N N . LEU A 1 92 ? -18.235 32.757 -13.657 1.00 83.50 92 LEU A N 1
ATOM 647 C CA . LEU A 1 92 ? -19.560 32.139 -13.561 1.00 83.50 92 LEU A CA 1
ATOM 648 C C . LEU A 1 92 ? -20.192 32.349 -12.181 1.00 83.50 92 LEU A C 1
ATOM 650 O O . LEU A 1 92 ? -21.394 32.596 -12.098 1.00 83.50 92 LEU A O 1
ATOM 654 N N . LEU A 1 93 ? -19.402 32.319 -11.103 1.00 80.12 93 LEU A N 1
ATOM 655 C CA . LEU A 1 93 ? -19.900 32.575 -9.747 1.00 80.12 93 LEU A CA 1
ATOM 656 C C . LEU A 1 93 ? -20.407 34.004 -9.537 1.00 80.12 93 LEU A C 1
ATOM 658 O O . LEU A 1 93 ? -21.307 34.197 -8.728 1.00 80.12 93 LEU A O 1
ATOM 662 N N . LEU A 1 94 ? -19.873 34.990 -10.263 1.00 80.69 94 LEU A N 1
ATOM 663 C CA . LEU A 1 94 ? -20.329 36.382 -10.164 1.00 80.69 94 LEU A CA 1
ATOM 664 C C . LEU A 1 94 ? -21.711 36.600 -10.793 1.00 80.69 94 LEU A C 1
ATOM 666 O O . LEU A 1 94 ? -22.409 37.540 -10.422 1.00 80.69 94 LEU A O 1
ATOM 670 N N . VAL A 1 95 ? -22.098 35.745 -11.741 1.00 82.00 95 VAL A N 1
ATOM 671 C CA . VAL A 1 95 ? -23.379 35.833 -12.462 1.00 82.00 95 VAL A CA 1
ATOM 672 C C . VAL A 1 95 ? -24.387 34.787 -11.955 1.00 82.00 95 VAL A C 1
ATOM 674 O O . VAL A 1 95 ? -25.578 34.876 -12.241 1.00 82.00 95 VAL A O 1
ATOM 677 N N . SER A 1 96 ? -23.936 33.800 -11.174 1.00 76.44 96 SER A N 1
ATOM 678 C CA . SER A 1 96 ? -24.780 32.730 -10.629 1.00 76.44 96 SER A CA 1
ATOM 679 C C . SER A 1 96 ? -25.550 33.181 -9.387 1.00 76.44 96 SER A C 1
ATOM 681 O O . SER A 1 96 ? -24.997 33.809 -8.485 1.00 76.44 96 SER A O 1
ATOM 683 N N . SER A 1 97 ? -26.825 32.799 -9.290 1.00 83.06 97 SER A N 1
ATOM 684 C CA . SER A 1 97 ? -27.612 33.020 -8.074 1.00 83.06 97 SER A CA 1
ATOM 685 C C . SER A 1 97 ? -27.191 32.055 -6.957 1.00 83.06 97 SER A C 1
ATOM 687 O O . SER A 1 97 ? -26.796 30.914 -7.213 1.00 83.06 97 SER A O 1
ATOM 689 N N . ASN A 1 98 ? -27.318 32.493 -5.697 1.00 79.75 98 ASN A N 1
ATOM 690 C CA . ASN A 1 98 ? -27.050 31.644 -4.526 1.00 79.75 98 ASN A CA 1
ATOM 691 C C . ASN A 1 98 ? -27.880 30.350 -4.548 1.00 79.75 98 ASN A C 1
ATOM 693 O O . ASN A 1 98 ? -27.388 29.304 -4.133 1.00 79.75 98 ASN A O 1
ATOM 697 N N . GLU A 1 99 ? -29.117 30.409 -5.040 1.00 80.69 99 GLU A N 1
ATOM 698 C CA . GLU A 1 99 ? -30.021 29.259 -5.120 1.00 80.69 99 GLU A CA 1
ATOM 699 C C . GLU A 1 99 ? -29.559 28.244 -6.174 1.00 80.69 99 GLU A C 1
ATOM 701 O O . GLU A 1 99 ? -29.400 27.065 -5.861 1.00 80.69 99 GLU A O 1
ATOM 706 N N . ALA A 1 100 ? -29.223 28.705 -7.385 1.00 81.25 100 ALA A N 1
ATOM 707 C CA . ALA A 1 100 ? -28.686 27.838 -8.432 1.00 81.25 100 ALA A CA 1
ATOM 708 C C . ALA A 1 100 ? -27.364 27.187 -7.998 1.00 81.25 100 ALA A C 1
ATOM 710 O O . ALA A 1 100 ? -27.168 25.986 -8.183 1.00 81.25 100 ALA A O 1
ATOM 711 N N . PHE A 1 101 ? -26.477 27.953 -7.357 1.00 79.62 101 PHE A N 1
ATOM 712 C CA . PHE A 1 101 ? -25.222 27.420 -6.834 1.00 79.62 101 PHE A CA 1
ATOM 713 C C . PHE A 1 101 ? -25.456 26.384 -5.723 1.00 79.62 101 PHE A C 1
ATOM 715 O O . PHE A 1 101 ? -24.843 25.320 -5.745 1.00 79.62 101 PHE A O 1
ATOM 722 N N . SER A 1 102 ? -26.394 26.636 -4.804 1.00 79.75 102 SER A N 1
ATOM 723 C CA . SER A 1 102 ? -26.736 25.695 -3.721 1.00 79.75 102 SER A CA 1
ATOM 724 C C . SER A 1 102 ? -27.251 24.356 -4.237 1.00 79.75 102 SER A C 1
ATOM 726 O O . SER A 1 102 ? -26.964 23.322 -3.641 1.00 79.75 102 SER A O 1
ATOM 728 N N . ILE A 1 103 ? -27.984 24.365 -5.353 1.00 84.94 103 ILE A N 1
ATOM 729 C CA . ILE A 1 103 ? -28.471 23.144 -5.998 1.00 84.94 103 ILE A CA 1
ATOM 730 C C . ILE A 1 103 ? -27.315 22.388 -6.657 1.00 84.94 103 ILE A C 1
ATOM 732 O O . ILE A 1 103 ? -27.243 21.172 -6.539 1.00 84.94 103 ILE A O 1
ATOM 736 N N . VAL A 1 104 ? -26.400 23.086 -7.336 1.00 82.06 104 VAL A N 1
ATOM 737 C CA . VAL A 1 104 ? -25.343 22.465 -8.152 1.00 82.06 104 VAL A CA 1
ATOM 738 C C . VAL A 1 104 ? -24.175 21.933 -7.314 1.00 82.06 104 VAL A C 1
ATOM 740 O O . VAL A 1 104 ? -23.623 20.878 -7.633 1.00 82.06 104 VAL A O 1
ATOM 743 N N . VAL A 1 105 ? -23.793 22.626 -6.237 1.00 80.44 105 VAL A N 1
ATOM 744 C CA . VAL A 1 105 ? -22.605 22.286 -5.434 1.00 80.44 105 VAL A CA 1
ATOM 745 C C . VAL A 1 105 ? -22.606 20.842 -4.919 1.00 80.44 105 VAL A C 1
ATOM 747 O O . VAL A 1 105 ? -21.595 20.171 -5.121 1.00 80.44 105 VAL A O 1
ATOM 750 N N . PRO A 1 106 ? -23.687 20.301 -4.323 1.00 81.69 106 PRO A N 1
ATOM 751 C CA . PRO A 1 106 ? -23.708 18.910 -3.875 1.00 81.69 106 PRO A CA 1
ATOM 752 C C . PRO A 1 106 ? -23.405 17.906 -4.994 1.00 81.69 106 PRO A C 1
ATOM 754 O O . PRO A 1 106 ? -22.676 16.944 -4.762 1.00 81.69 106 PRO A O 1
ATOM 757 N N . PHE A 1 107 ? -23.895 18.144 -6.216 1.00 86.75 107 PHE A N 1
ATOM 758 C CA . PHE A 1 107 ? -23.622 17.271 -7.362 1.00 86.75 107 PHE A CA 1
ATOM 759 C C . PHE A 1 107 ? -22.178 17.391 -7.850 1.00 86.75 107 PHE A C 1
ATOM 761 O O . PHE A 1 107 ? -21.576 16.379 -8.199 1.00 86.75 107 PHE A O 1
ATOM 768 N N . LEU A 1 108 ? -21.599 18.596 -7.838 1.00 82.06 108 LEU A N 1
ATOM 769 C CA . LEU A 1 108 ? -20.182 18.788 -8.164 1.00 82.06 108 LEU A CA 1
ATOM 770 C C . LEU A 1 108 ? -19.271 18.105 -7.138 1.00 82.06 108 LEU A C 1
ATOM 772 O O . LEU A 1 108 ? -18.309 17.441 -7.524 1.00 82.06 108 LEU A O 1
ATOM 776 N N . LEU A 1 109 ? -19.592 18.224 -5.846 1.00 78.38 109 LEU A N 1
ATOM 777 C CA . LEU A 1 109 ? -18.863 17.541 -4.777 1.00 78.38 109 LEU A CA 1
ATOM 778 C C . LEU A 1 109 ? -18.999 16.023 -4.918 1.00 78.38 109 LEU A C 1
ATOM 780 O O . LEU A 1 109 ? -17.990 15.327 -4.889 1.00 78.38 109 LEU A O 1
ATOM 784 N N . LEU A 1 110 ? -20.211 15.515 -5.161 1.00 82.38 110 LEU A N 1
ATOM 785 C CA . LEU A 1 110 ? -20.453 14.093 -5.396 1.00 82.38 110 LEU A CA 1
ATOM 786 C C . LEU A 1 110 ? -19.663 13.574 -6.603 1.00 82.38 110 LEU A C 1
ATOM 788 O O . LEU A 1 110 ? -19.011 12.539 -6.500 1.00 82.38 110 LEU A O 1
ATOM 792 N N . ALA A 1 111 ? -19.684 14.290 -7.729 1.00 82.31 111 ALA A N 1
ATOM 793 C CA . ALA A 1 111 ? -18.939 13.915 -8.927 1.00 82.31 111 ALA A CA 1
ATOM 794 C C . ALA A 1 111 ? -17.426 13.875 -8.666 1.00 82.31 111 ALA A C 1
ATOM 796 O O . ALA A 1 111 ? -16.765 12.917 -9.061 1.00 82.31 111 ALA A O 1
ATOM 797 N N . ALA A 1 112 ? -16.881 14.867 -7.953 1.00 73.00 112 ALA A N 1
ATOM 798 C CA . ALA A 1 112 ? -15.474 14.883 -7.564 1.00 73.00 1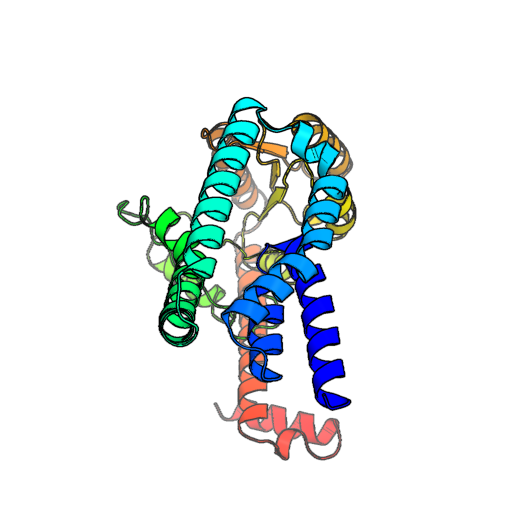12 ALA A CA 1
ATOM 799 C C . ALA A 1 112 ? -15.125 13.705 -6.639 1.00 73.00 112 ALA A C 1
ATOM 801 O O . ALA A 1 112 ? -14.152 12.995 -6.890 1.00 73.00 112 ALA A O 1
ATOM 802 N N . THR A 1 113 ? -15.933 13.443 -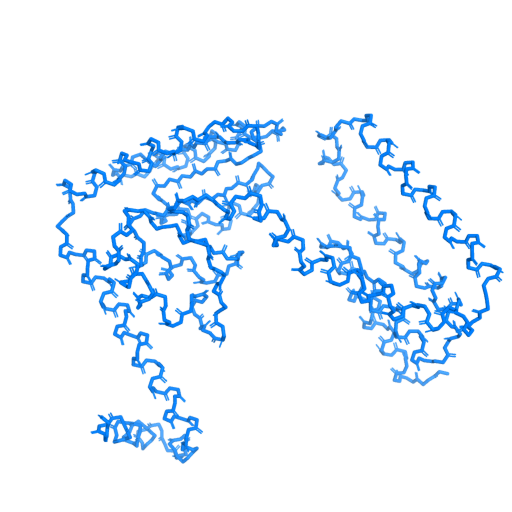5.607 1.00 72.75 113 THR A N 1
ATOM 803 C CA . THR A 1 113 ? -15.731 12.312 -4.689 1.00 72.75 113 THR A CA 1
ATOM 804 C C . THR A 1 113 ? -15.804 10.971 -5.416 1.00 72.75 113 THR A C 1
ATOM 806 O O . THR A 1 113 ? -14.958 10.107 -5.190 1.00 72.75 113 THR A O 1
ATOM 809 N N . LEU A 1 114 ? -16.768 10.797 -6.324 1.00 78.06 114 LEU A N 1
ATOM 810 C CA . LEU A 1 114 ? -16.884 9.595 -7.147 1.00 78.06 114 LEU A CA 1
ATOM 811 C C . LEU A 1 114 ? -15.687 9.436 -8.085 1.00 78.06 114 LEU A C 1
ATOM 813 O O . LEU A 1 114 ? -15.176 8.330 -8.210 1.00 78.06 114 LEU A O 1
ATOM 817 N N . ALA A 1 115 ? -15.201 10.515 -8.701 1.00 73.50 115 ALA A N 1
ATOM 818 C CA . ALA A 1 115 ? -14.014 10.466 -9.550 1.00 73.50 115 ALA A CA 1
ATOM 819 C C . ALA A 1 115 ? -12.762 10.031 -8.769 1.00 73.50 115 ALA A C 1
ATOM 821 O O . ALA A 1 115 ? -12.002 9.199 -9.261 1.00 73.50 115 ALA A O 1
ATOM 822 N N . PHE A 1 116 ? -12.573 10.524 -7.540 1.00 66.31 116 PHE A N 1
ATOM 823 C CA . PHE A 1 116 ? -11.489 10.065 -6.663 1.00 66.31 116 PHE A CA 1
ATOM 824 C C . PHE A 1 116 ? -11.647 8.595 -6.263 1.00 66.31 116 PHE A C 1
ATOM 826 O O . PHE A 1 116 ? -10.683 7.839 -6.321 1.00 66.31 116 PHE A O 1
ATOM 833 N N . LEU A 1 117 ? -12.859 8.177 -5.891 1.00 69.12 117 LEU A N 1
ATOM 834 C CA . LEU A 1 117 ? -13.130 6.815 -5.426 1.00 69.12 117 LEU A CA 1
ATOM 835 C C . LEU A 1 117 ? -13.040 5.776 -6.555 1.00 69.12 117 LEU A C 1
ATOM 837 O O . LEU A 1 117 ? -12.599 4.650 -6.336 1.00 69.12 117 LEU A O 1
ATOM 841 N N . LEU A 1 118 ? -13.460 6.143 -7.765 1.00 69.19 118 LEU A N 1
ATOM 842 C CA . LEU A 1 118 ? -13.468 5.268 -8.938 1.00 69.19 118 LEU A CA 1
ATOM 843 C C . LEU A 1 118 ? -12.167 5.341 -9.744 1.00 69.19 118 LEU A C 1
ATOM 845 O O . LEU A 1 118 ? -11.916 4.443 -10.545 1.00 69.19 118 LEU A O 1
ATOM 849 N N . GLY A 1 119 ? -11.333 6.364 -9.536 1.00 63.59 119 GLY A N 1
ATOM 850 C CA . GLY A 1 119 ? -10.100 6.580 -10.298 1.00 63.59 119 GLY A CA 1
ATOM 851 C C . GLY A 1 119 ? -9.149 5.380 -10.287 1.00 63.59 119 GLY A C 1
ATOM 852 O O . GLY A 1 119 ? -8.562 5.057 -11.321 1.00 63.59 119 GLY A O 1
ATOM 853 N N . ASP A 1 120 ? -9.057 4.664 -9.163 1.00 61.38 120 ASP A N 1
ATOM 854 C CA . ASP A 1 120 ? -8.250 3.442 -9.074 1.00 61.38 120 ASP A CA 1
ATOM 855 C C . ASP A 1 120 ? -8.858 2.263 -9.843 1.00 61.38 120 ASP A C 1
ATOM 857 O O . ASP A 1 120 ? -8.120 1.506 -10.472 1.00 61.38 120 ASP A O 1
ATOM 861 N N . ARG A 1 121 ? -10.192 2.135 -9.893 1.00 59.59 121 ARG A N 1
ATOM 862 C CA . ARG A 1 121 ? -10.848 1.082 -10.690 1.00 59.59 121 ARG A CA 1
ATOM 863 C C . ARG A 1 121 ? -10.721 1.326 -12.189 1.00 59.59 121 ARG A C 1
ATOM 865 O O . ARG A 1 121 ? -10.358 0.410 -12.918 1.00 59.59 121 ARG A O 1
ATOM 872 N N . ILE A 1 122 ? -10.908 2.572 -12.625 1.00 57.19 122 ILE A N 1
ATOM 873 C CA . ILE A 1 122 ? -10.830 2.960 -14.043 1.00 57.19 122 ILE A CA 1
ATOM 874 C C . ILE A 1 122 ? -9.433 2.671 -14.624 1.00 57.19 122 ILE A C 1
ATOM 876 O O . ILE A 1 122 ? -9.299 2.340 -15.800 1.00 57.19 122 ILE A O 1
ATOM 880 N N . ARG A 1 123 ? -8.373 2.748 -13.806 1.00 59.19 123 ARG A N 1
ATOM 881 C CA . ARG A 1 123 ? -7.004 2.392 -14.218 1.00 59.19 123 ARG A CA 1
ATOM 882 C C . ARG A 1 123 ? -6.781 0.883 -14.374 1.00 59.19 123 ARG A C 1
ATOM 884 O O . ARG A 1 123 ? -5.918 0.499 -15.158 1.00 59.19 123 ARG A O 1
ATOM 891 N N . MET A 1 124 ? -7.511 0.046 -13.636 1.00 59.75 124 MET A N 1
ATOM 892 C CA . MET A 1 124 ? -7.345 -1.414 -13.649 1.00 59.75 124 MET A CA 1
ATOM 893 C C . MET A 1 124 ? -8.252 -2.123 -14.665 1.00 59.75 124 MET A C 1
ATOM 895 O O . MET A 1 124 ? -7.911 -3.225 -15.094 1.00 59.75 124 MET A O 1
ATOM 899 N N . ASP A 1 125 ? -9.347 -1.493 -15.105 1.00 59.19 125 ASP A N 1
ATOM 900 C CA . ASP A 1 125 ? -10.275 -2.070 -16.094 1.00 59.19 125 ASP A CA 1
ATOM 901 C C . ASP A 1 125 ? -9.585 -2.402 -17.429 1.00 59.19 125 ASP A C 1
ATOM 903 O O . ASP A 1 125 ? -9.898 -3.410 -18.052 1.00 59.19 125 ASP A O 1
ATOM 907 N N . ALA A 1 126 ? -8.565 -1.633 -17.831 1.00 62.66 126 ALA A N 1
ATOM 908 C CA . ALA A 1 126 ? -7.808 -1.882 -19.064 1.00 62.66 126 ALA A CA 1
ATOM 909 C C . ALA A 1 126 ? -7.048 -3.226 -19.083 1.00 62.66 126 ALA A C 1
ATOM 911 O O . ALA A 1 126 ? -6.616 -3.669 -20.146 1.00 62.66 126 ALA A O 1
ATOM 912 N N . ILE A 1 127 ? -6.854 -3.856 -17.919 1.00 68.81 127 ILE A N 1
ATOM 913 C CA . ILE A 1 127 ? -6.133 -5.126 -17.756 1.00 68.81 127 ILE A CA 1
ATOM 914 C C . ILE A 1 127 ? -7.058 -6.250 -17.264 1.00 68.81 127 ILE A C 1
ATOM 916 O O . ILE A 1 127 ? -6.700 -7.419 -17.377 1.00 68.81 127 ILE A O 1
ATOM 920 N N . ALA A 1 128 ? -8.241 -5.912 -16.740 1.00 63.50 128 ALA A N 1
ATOM 921 C CA . ALA A 1 128 ? -9.154 -6.838 -16.069 1.00 63.50 128 ALA A CA 1
ATOM 922 C C . ALA A 1 128 ? -9.730 -7.937 -16.982 1.00 63.50 128 ALA A C 1
ATOM 924 O O . ALA A 1 128 ? -10.106 -8.994 -16.480 1.00 63.50 128 ALA A O 1
ATOM 925 N N . ASP A 1 129 ? -9.747 -7.720 -18.300 1.00 70.62 129 ASP A N 1
ATOM 926 C CA . ASP A 1 129 ? -10.272 -8.676 -19.286 1.00 70.62 129 ASP A CA 1
ATOM 927 C C . ASP A 1 129 ? -9.239 -9.718 -19.757 1.00 70.62 129 ASP A C 1
ATOM 929 O O . ASP A 1 129 ? -9.544 -10.557 -20.611 1.00 70.62 129 ASP A O 1
ATOM 933 N N . LEU A 1 130 ? -8.004 -9.696 -19.236 1.00 76.88 130 LEU A N 1
ATOM 934 C CA . LEU A 1 130 ? -6.998 -10.685 -19.621 1.00 76.88 130 LEU A CA 1
ATOM 935 C C . LEU A 1 130 ? -7.390 -12.095 -19.134 1.00 76.88 130 LEU A C 1
ATOM 937 O O . LEU A 1 130 ? -7.579 -12.303 -17.931 1.00 76.88 130 LEU A O 1
ATOM 941 N N . PRO A 1 131 ? -7.454 -13.101 -20.029 1.00 75.62 131 PRO A N 1
ATOM 942 C CA . PRO A 1 131 ? -7.740 -14.471 -19.629 1.00 75.62 131 PRO A CA 1
ATOM 943 C C . PRO A 1 131 ? -6.633 -14.981 -18.699 1.00 75.62 131 PRO A C 1
ATOM 945 O O . PRO A 1 131 ? -5.456 -14.973 -19.054 1.00 75.62 131 PRO A O 1
ATOM 948 N N . GLY A 1 132 ? -7.020 -15.416 -17.499 1.00 79.31 132 GLY A N 1
ATOM 949 C CA . GLY A 1 132 ? -6.093 -15.870 -16.457 1.00 79.31 132 GLY A CA 1
ATOM 950 C C . GLY A 1 132 ? -5.688 -14.799 -15.438 1.00 79.31 132 GLY A C 1
ATOM 951 O O . GLY A 1 132 ? -4.983 -15.127 -14.487 1.00 79.31 132 GLY A O 1
ATOM 952 N N . LEU A 1 133 ? -6.156 -13.552 -15.576 1.00 84.88 133 LEU A N 1
ATOM 953 C CA . LEU A 1 133 ? -5.980 -12.516 -14.559 1.00 84.88 133 LEU A CA 1
ATOM 954 C C . LEU A 1 133 ? -7.224 -12.425 -13.668 1.00 84.88 133 LEU A C 1
ATOM 956 O O . LEU A 1 133 ? -8.336 -12.205 -14.140 1.00 84.88 133 LEU A O 1
ATOM 960 N N . PHE A 1 134 ? -7.037 -12.562 -12.356 1.00 86.38 134 PHE A N 1
ATOM 961 C CA . PHE A 1 134 ? -8.096 -12.364 -11.370 1.00 86.38 134 PHE A CA 1
ATOM 962 C C . PHE A 1 134 ? -7.694 -11.265 -10.392 1.00 86.38 134 PHE A C 1
ATOM 964 O O . PHE A 1 134 ? -6.751 -11.424 -9.621 1.00 86.38 134 PHE A O 1
ATOM 971 N N . ILE A 1 135 ? -8.424 -10.149 -10.413 1.00 85.75 135 ILE A N 1
ATOM 972 C CA . ILE A 1 135 ? -8.178 -9.000 -9.536 1.00 85.75 135 ILE A CA 1
ATOM 973 C C . ILE A 1 135 ? -9.331 -8.859 -8.543 1.00 85.75 135 ILE A C 1
ATOM 975 O O . ILE A 1 135 ? -10.505 -8.792 -8.925 1.00 85.75 135 ILE A O 1
ATOM 979 N N . ARG A 1 136 ? -8.998 -8.747 -7.253 1.00 83.62 136 ARG A N 1
ATOM 980 C CA . ARG A 1 136 ? -9.953 -8.413 -6.190 1.00 83.62 136 ARG A CA 1
ATOM 981 C C . ARG A 1 136 ? -9.345 -7.478 -5.159 1.00 83.62 136 ARG A C 1
ATOM 983 O O . ARG A 1 136 ? -8.309 -7.772 -4.579 1.00 83.62 136 ARG A O 1
ATOM 990 N N . SER A 1 137 ? -10.054 -6.388 -4.878 1.00 80.75 137 SER A N 1
ATOM 991 C CA . SER A 1 137 ? -9.757 -5.524 -3.737 1.00 80.75 137 SER A CA 1
ATOM 992 C C . SER A 1 137 ? -10.241 -6.181 -2.445 1.00 80.75 137 SER A C 1
ATOM 994 O O . SER A 1 137 ? -11.387 -6.633 -2.365 1.00 80.75 137 SER A O 1
ATOM 996 N N . LEU A 1 138 ? -9.388 -6.189 -1.424 1.00 77.88 138 LEU A N 1
ATOM 997 C CA . LEU A 1 138 ? -9.699 -6.721 -0.101 1.00 77.88 138 LEU A CA 1
ATOM 998 C C . LEU A 1 138 ? -9.778 -5.574 0.901 1.00 77.88 138 LEU A C 1
ATOM 1000 O O . LEU A 1 138 ? -8.846 -4.792 1.050 1.00 77.88 138 LEU A O 1
ATOM 1004 N N . SER A 1 139 ? -10.907 -5.465 1.595 1.00 73.06 139 SER A N 1
ATOM 1005 C CA . SER A 1 139 ? -11.054 -4.532 2.712 1.00 73.06 139 SER A CA 1
ATOM 1006 C C . SER A 1 139 ? -10.582 -5.201 4.001 1.00 73.06 139 SER A C 1
ATOM 1008 O O . SER A 1 139 ? -11.055 -6.296 4.308 1.00 73.06 139 SER A O 1
ATOM 1010 N N . SER A 1 140 ? -9.752 -4.524 4.796 1.00 67.38 140 SER A N 1
ATOM 1011 C CA . SER A 1 140 ? -9.299 -5.021 6.106 1.00 67.38 140 SER A CA 1
ATOM 1012 C C . SER A 1 140 ? -10.427 -5.137 7.144 1.00 67.38 140 SER A C 1
ATOM 1014 O O . SER A 1 140 ? -10.294 -5.894 8.093 1.00 67.38 140 SER A O 1
ATOM 1016 N N . ARG A 1 141 ? -11.552 -4.418 6.976 1.00 66.50 141 ARG A N 1
ATOM 1017 C CA . ARG A 1 141 ? -12.752 -4.443 7.854 1.00 66.50 141 ARG A CA 1
ATOM 1018 C C . ARG A 1 141 ? -12.458 -4.333 9.363 1.00 66.50 141 ARG A C 1
ATOM 1020 O O . ARG A 1 141 ? -13.183 -4.900 10.172 1.00 66.50 141 ARG A O 1
ATOM 1027 N N . GLY A 1 142 ? -11.432 -3.571 9.743 1.00 59.47 142 GLY A N 1
ATOM 1028 C CA . GLY A 1 142 ? -11.049 -3.387 11.149 1.00 59.47 142 GLY A CA 1
ATOM 1029 C C . GLY A 1 142 ? -10.039 -4.409 11.679 1.00 59.47 142 GLY A C 1
ATOM 1030 O O . GLY A 1 142 ? -9.759 -4.406 12.877 1.00 59.47 142 GLY A O 1
ATOM 1031 N N . ALA A 1 143 ? -9.467 -5.244 10.809 1.00 62.19 143 ALA A N 1
ATOM 1032 C CA . ALA A 1 143 ? -8.356 -6.112 11.161 1.00 62.19 143 ALA A CA 1
ATOM 1033 C C . ALA A 1 143 ? -7.146 -5.294 11.641 1.00 62.19 143 ALA A C 1
ATOM 1035 O O . ALA A 1 143 ? -6.720 -4.320 11.013 1.00 62.19 143 ALA A O 1
ATOM 1036 N N . ARG A 1 144 ? -6.604 -5.685 12.798 1.00 57.78 144 ARG A N 1
ATOM 1037 C CA . ARG A 1 144 ? -5.615 -4.899 13.559 1.00 57.78 144 ARG A CA 1
ATOM 1038 C C . ARG A 1 144 ? -4.212 -4.921 12.964 1.00 57.78 144 ARG A C 1
ATOM 1040 O O . ARG A 1 144 ? -3.410 -4.043 13.260 1.00 57.78 144 ARG A O 1
ATOM 1047 N N . ASN A 1 145 ? -3.925 -5.917 12.140 1.00 61.56 145 ASN A N 1
ATOM 1048 C CA . ASN A 1 145 ? -2.62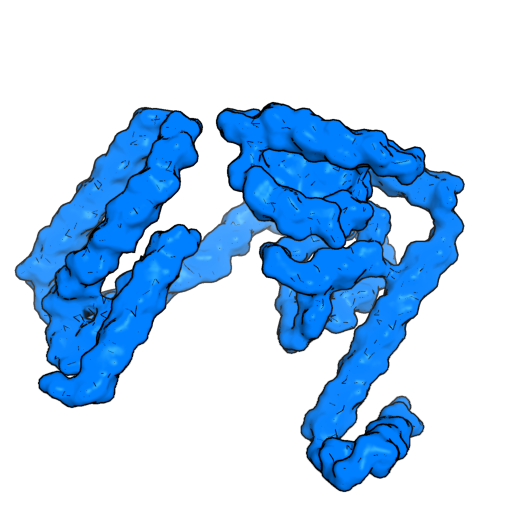2 -6.142 11.529 1.00 61.56 145 ASN A CA 1
ATOM 1049 C C . ASN A 1 145 ? -2.594 -5.713 10.054 1.00 61.56 145 ASN A C 1
ATOM 1051 O O . ASN A 1 145 ? -1.720 -6.156 9.327 1.00 61.56 145 ASN A O 1
ATOM 1055 N N . GLY A 1 146 ? -3.570 -4.918 9.593 1.00 63.59 146 GLY A N 1
ATOM 1056 C CA . GLY A 1 146 ? -3.623 -4.355 8.241 1.00 63.59 146 GLY A CA 1
ATOM 1057 C C . GLY A 1 146 ? -3.929 -5.339 7.098 1.00 63.59 146 GLY A C 1
ATOM 1058 O O . GLY A 1 146 ? -4.202 -4.887 5.988 1.00 63.59 146 GLY A O 1
ATOM 1059 N N . LEU A 1 147 ? -3.969 -6.651 7.353 1.00 74.19 147 LEU A N 1
ATOM 1060 C CA . LEU A 1 147 ? -4.467 -7.671 6.421 1.00 74.19 147 LEU A CA 1
ATOM 1061 C C . LEU A 1 147 ? -5.889 -8.085 6.795 1.00 74.19 147 LEU A C 1
ATOM 1063 O O . LEU A 1 147 ? -6.243 -8.068 7.962 1.00 74.19 147 LEU A O 1
ATOM 1067 N N . CYS A 1 148 ? -6.723 -8.472 5.828 1.00 76.31 148 CYS A N 1
ATOM 1068 C CA . CYS A 1 148 ? -8.041 -9.017 6.155 1.00 76.31 148 CYS A CA 1
ATOM 1069 C C . CYS A 1 148 ? -7.915 -10.404 6.811 1.00 76.31 148 CYS A C 1
ATOM 1071 O O . CYS A 1 148 ? -7.112 -11.224 6.368 1.00 76.31 148 CYS A O 1
ATOM 1073 N N . ASP A 1 149 ? -8.742 -10.697 7.820 1.00 74.19 149 ASP A N 1
ATOM 1074 C CA . ASP A 1 149 ? -8.669 -11.950 8.602 1.00 74.19 149 ASP A CA 1
ATOM 1075 C C . ASP A 1 149 ? -8.753 -13.220 7.735 1.00 74.19 149 ASP A C 1
ATOM 1077 O O . ASP A 1 149 ? -8.195 -14.262 8.069 1.00 74.19 149 ASP A O 1
ATOM 1081 N N . ASN A 1 150 ? -9.431 -13.126 6.590 1.00 76.62 150 ASN A N 1
ATOM 1082 C CA . ASN A 1 150 ? -9.630 -14.211 5.632 1.00 76.62 150 ASN A CA 1
ATOM 1083 C C . ASN A 1 150 ? -8.580 -14.250 4.504 1.00 76.62 150 ASN A C 1
ATOM 1085 O O . ASN A 1 150 ? -8.778 -14.964 3.521 1.00 76.62 150 ASN A O 1
ATOM 1089 N N . VAL A 1 151 ? -7.487 -13.478 4.589 1.00 83.88 151 VAL A N 1
ATOM 1090 C CA . VAL A 1 151 ? -6.465 -13.440 3.527 1.00 83.88 151 VAL A CA 1
ATOM 1091 C C . VAL A 1 151 ? -5.857 -14.821 3.297 1.00 83.88 151 VAL A C 1
ATOM 1093 O O . VAL A 1 151 ? -5.695 -15.227 2.153 1.00 83.88 151 VAL A O 1
ATOM 1096 N N . VAL A 1 152 ? -5.587 -15.585 4.361 1.00 81.56 152 VAL A N 1
ATOM 1097 C CA . VAL A 1 152 ? -4.982 -16.919 4.226 1.00 81.56 152 VAL A CA 1
ATOM 1098 C C . VAL A 1 152 ? -5.946 -17.911 3.579 1.00 81.56 152 VAL A C 1
ATOM 1100 O O . VAL A 1 152 ? -5.518 -18.686 2.728 1.00 81.56 152 VAL A O 1
ATOM 1103 N N . ASP A 1 153 ? -7.238 -17.849 3.918 1.00 83.25 153 ASP A N 1
ATOM 1104 C CA . ASP A 1 153 ? -8.266 -18.675 3.272 1.00 83.25 153 ASP A CA 1
ATOM 1105 C C . ASP A 1 153 ? -8.350 -18.370 1.780 1.00 83.25 153 ASP A C 1
ATOM 1107 O O . ASP A 1 153 ? -8.419 -19.274 0.951 1.00 83.25 153 ASP A O 1
ATOM 1111 N N . LEU A 1 154 ? -8.304 -17.084 1.424 1.00 87.75 154 LEU A N 1
ATOM 1112 C CA . LEU A 1 154 ? -8.335 -16.658 0.034 1.00 87.75 154 LEU A CA 1
ATOM 1113 C C . LEU A 1 154 ? -7.091 -17.122 -0.728 1.00 87.75 154 LEU A C 1
ATOM 1115 O O . LEU A 1 154 ? -7.229 -17.637 -1.834 1.00 87.75 154 LEU A O 1
ATOM 1119 N N . LEU A 1 155 ? -5.897 -16.975 -0.144 1.00 86.81 155 LEU A N 1
ATOM 1120 C CA . LEU A 1 155 ? -4.655 -17.469 -0.743 1.00 86.81 155 LEU A CA 1
ATOM 1121 C C . LEU A 1 155 ? -4.735 -18.984 -0.978 1.00 86.81 155 LEU A C 1
ATOM 1123 O O . LEU A 1 155 ? -4.468 -19.435 -2.087 1.00 86.81 155 LEU A O 1
ATOM 1127 N N . ALA A 1 156 ? -5.190 -19.755 0.013 1.00 83.38 156 ALA A N 1
ATOM 1128 C CA . ALA A 1 156 ? -5.354 -21.203 -0.113 1.00 83.38 156 ALA A CA 1
ATOM 1129 C C . ALA A 1 156 ? -6.392 -21.592 -1.181 1.00 83.38 156 ALA A C 1
ATOM 1131 O O . ALA A 1 156 ? -6.185 -22.547 -1.930 1.00 83.38 156 ALA A O 1
ATOM 1132 N N . LEU A 1 157 ? -7.498 -20.846 -1.287 1.00 88.38 157 LEU A N 1
ATOM 1133 C CA . LEU A 1 157 ? -8.499 -21.052 -2.334 1.00 88.38 157 LEU A CA 1
ATOM 1134 C C . LEU A 1 157 ? -7.924 -20.784 -3.726 1.00 88.38 157 LEU A C 1
ATOM 1136 O O . LEU A 1 157 ? -8.156 -21.583 -4.630 1.00 88.38 157 LEU A O 1
ATOM 1140 N N . LEU A 1 158 ? -7.177 -19.693 -3.907 1.00 89.25 158 LEU A N 1
ATOM 1141 C CA . LEU A 1 158 ? -6.547 -19.356 -5.185 1.00 89.25 158 LEU A CA 1
ATOM 1142 C C . LEU A 1 158 ? -5.499 -20.407 -5.581 1.00 89.25 158 LEU A C 1
ATOM 1144 O O . LEU A 1 158 ? -5.531 -20.902 -6.707 1.00 89.25 158 LEU A O 1
ATOM 1148 N N . GLU A 1 159 ? -4.643 -20.824 -4.646 1.00 85.94 159 GLU A N 1
ATOM 1149 C CA . GLU A 1 159 ? -3.687 -21.920 -4.860 1.00 85.94 159 GLU A CA 1
ATOM 1150 C C . GLU A 1 159 ? -4.410 -23.220 -5.263 1.00 85.94 159 GLU A C 1
ATOM 1152 O O . GLU A 1 159 ? -4.020 -23.882 -6.226 1.00 85.94 159 GLU A O 1
ATOM 1157 N N . GLY A 1 160 ? -5.514 -23.558 -4.584 1.00 85.56 160 GLY A N 1
ATOM 1158 C CA . GLY A 1 160 ? -6.327 -24.743 -4.875 1.00 85.56 160 GLY A CA 1
ATOM 1159 C C . GLY A 1 160 ? -7.039 -24.716 -6.233 1.00 85.56 160 GLY A C 1
ATOM 1160 O O . GLY A 1 160 ? -7.334 -25.775 -6.782 1.00 85.56 160 GLY A O 1
ATOM 1161 N N . HIS A 1 161 ? -7.276 -23.530 -6.801 1.00 89.12 161 HIS A N 1
ATOM 1162 C CA . HIS A 1 161 ? -7.865 -23.352 -8.135 1.00 89.12 161 HIS A CA 1
ATOM 1163 C C . HIS A 1 161 ? -6.814 -23.200 -9.247 1.00 89.12 161 HIS A C 1
ATOM 1165 O O . HIS A 1 161 ? -7.162 -22.872 -10.379 1.00 89.12 161 HIS A O 1
ATOM 1171 N N . GLY A 1 162 ? -5.536 -23.465 -8.953 1.00 85.44 162 GLY A N 1
ATOM 1172 C CA . GLY A 1 162 ? -4.481 -23.541 -9.963 1.00 85.44 162 GLY A CA 1
ATOM 1173 C C . GLY A 1 162 ? -3.852 -22.202 -10.346 1.00 85.44 162 GLY A C 1
ATOM 1174 O O . GLY A 1 162 ? -3.175 -22.134 -11.372 1.00 85.44 162 GLY A O 1
ATOM 1175 N N . PHE A 1 163 ? -4.029 -21.146 -9.543 1.00 87.56 163 PHE A N 1
ATOM 1176 C CA . PHE A 1 163 ? -3.256 -19.916 -9.724 1.00 87.56 163 PHE A CA 1
ATOM 1177 C C . PHE A 1 163 ? -1.779 -20.185 -9.412 1.00 87.56 163 PHE A C 1
ATOM 1179 O O . PHE A 1 163 ? -1.425 -20.537 -8.288 1.00 87.56 163 PHE A O 1
ATOM 1186 N N . SER A 1 164 ? -0.914 -20.024 -10.416 1.00 84.62 164 SER A N 1
ATOM 1187 C CA . SER A 1 164 ? 0.531 -20.260 -10.291 1.00 84.62 164 SER A CA 1
ATOM 1188 C C . SER A 1 164 ? 1.282 -19.109 -9.626 1.00 84.62 164 SER A C 1
ATOM 1190 O O . SER A 1 164 ? 2.355 -19.317 -9.069 1.00 84.62 164 SER A O 1
ATOM 1192 N N . GLU A 1 165 ? 0.737 -17.896 -9.707 1.00 88.62 165 GLU A N 1
ATOM 1193 C CA . GLU A 1 165 ? 1.325 -16.687 -9.143 1.00 88.62 165 GLU A CA 1
ATOM 1194 C C . GLU A 1 165 ? 0.211 -15.835 -8.527 1.00 88.62 165 GLU A C 1
ATOM 1196 O O . GLU A 1 165 ? -0.813 -15.581 -9.163 1.00 88.62 165 GLU A O 1
ATOM 1201 N N . ILE A 1 166 ? 0.394 -15.430 -7.270 1.00 91.31 166 ILE A N 1
ATOM 1202 C CA . ILE A 1 166 ? -0.571 -14.618 -6.526 1.00 91.31 166 ILE A CA 1
ATOM 1203 C C . ILE A 1 166 ? 0.159 -13.381 -6.018 1.00 91.31 166 ILE A C 1
ATOM 1205 O O . ILE A 1 166 ? 1.093 -13.484 -5.222 1.00 91.31 166 ILE A O 1
ATOM 1209 N N . LEU A 1 167 ? -0.274 -12.208 -6.474 1.00 91.62 167 LEU A N 1
ATOM 1210 C CA . LEU A 1 167 ? 0.265 -10.929 -6.029 1.00 91.62 167 LEU A CA 1
ATOM 1211 C C . LEU A 1 167 ? -0.646 -10.360 -4.942 1.00 91.62 167 LEU A C 1
ATOM 1213 O O . LEU A 1 167 ? -1.823 -10.095 -5.183 1.00 91.62 167 LEU A O 1
ATOM 1217 N N . LEU A 1 168 ? -0.085 -10.162 -3.750 1.00 90.12 168 LEU A N 1
ATOM 1218 C CA . LEU A 1 168 ? -0.753 -9.486 -2.643 1.00 90.12 168 LEU A CA 1
ATOM 1219 C C . LEU A 1 168 ? -0.203 -8.062 -2.520 1.00 90.12 168 LEU A C 1
ATOM 1221 O O . LEU A 1 168 ? 0.916 -7.862 -2.052 1.00 90.12 168 LEU A O 1
ATOM 1225 N N . GLU A 1 169 ? -0.995 -7.080 -2.943 1.00 87.38 169 GLU A N 1
ATOM 1226 C CA . GLU A 1 169 ? -0.680 -5.657 -2.802 1.00 87.38 169 GLU A CA 1
ATOM 1227 C C . GLU A 1 169 ? -1.293 -5.096 -1.511 1.00 87.38 169 GLU A C 1
ATOM 1229 O O . GLU A 1 169 ? -2.471 -5.316 -1.219 1.00 87.38 169 GLU A O 1
ATOM 1234 N N . THR A 1 170 ? -0.502 -4.352 -0.735 1.00 81.62 170 THR A N 1
ATOM 1235 C CA . THR A 1 170 ? -0.984 -3.627 0.447 1.00 81.62 170 THR A CA 1
ATOM 1236 C C . THR A 1 170 ? -1.264 -2.168 0.138 1.00 81.62 170 THR A C 1
ATOM 1238 O O . THR A 1 170 ? -0.499 -1.508 -0.562 1.00 81.62 170 THR A O 1
ATOM 1241 N N . VAL A 1 171 ? -2.320 -1.628 0.741 1.00 69.25 171 VAL A N 1
ATOM 1242 C CA . VAL A 1 171 ? -2.683 -0.217 0.596 1.00 69.25 171 VAL A CA 1
ATOM 1243 C C . VAL A 1 171 ? -1.947 0.617 1.651 1.00 69.25 171 VAL A C 1
ATOM 1245 O O . VAL A 1 171 ? -2.425 0.766 2.771 1.00 69.25 171 VAL A O 1
ATOM 1248 N N . GLY A 1 172 ? -0.796 1.185 1.281 1.00 61.81 172 GLY A N 1
ATOM 1249 C CA . GLY A 1 172 ? -0.105 2.219 2.064 1.00 61.81 172 GLY A CA 1
ATOM 1250 C C . GLY A 1 172 ? 0.614 1.759 3.343 1.00 61.81 172 GLY A C 1
ATOM 1251 O O . GLY A 1 172 ? 0.683 0.576 3.659 1.00 61.81 172 GLY A O 1
ATOM 1252 N N . VAL A 1 173 ? 1.207 2.744 4.030 1.00 47.91 173 VAL A N 1
ATOM 1253 C CA . VAL A 1 173 ? 2.148 2.578 5.154 1.00 47.91 173 VAL A CA 1
ATOM 1254 C C . VAL A 1 173 ? 1.397 2.395 6.475 1.00 47.91 173 VAL A C 1
ATOM 1256 O O . VAL A 1 173 ? 0.574 3.233 6.848 1.00 47.91 173 VAL A O 1
ATOM 1259 N N . GLY A 1 174 ? 1.697 1.321 7.199 1.00 55.16 174 GLY A N 1
ATOM 1260 C CA . GLY A 1 174 ? 1.074 0.969 8.476 1.00 55.16 174 GLY A CA 1
ATOM 1261 C C . GLY A 1 174 ? 1.404 -0.471 8.857 1.00 55.16 174 GLY A C 1
ATOM 1262 O O . GLY A 1 174 ? 1.835 -1.224 8.005 1.00 55.16 174 GLY A O 1
ATOM 1263 N N . GLN A 1 175 ? 1.135 -0.888 10.102 1.00 54.78 175 GLN A N 1
ATOM 1264 C CA . GLN A 1 175 ? 1.546 -2.176 10.721 1.00 54.78 175 GLN A CA 1
ATOM 1265 C C . GLN A 1 175 ? 1.252 -3.485 9.925 1.00 54.78 175 GLN A C 1
ATOM 1267 O O . GLN A 1 175 ? 1.619 -4.572 10.371 1.00 54.78 175 GLN A O 1
ATOM 1272 N N . SER A 1 176 ? 0.612 -3.403 8.755 1.00 62.47 176 SER A N 1
ATOM 1273 C CA . SER A 1 176 ? 0.462 -4.449 7.736 1.00 62.47 176 SER A CA 1
ATOM 1274 C C . SER A 1 176 ? 1.742 -5.121 7.273 1.00 62.47 176 SER A C 1
ATOM 1276 O O . SER A 1 176 ? 1.687 -6.294 6.907 1.00 62.47 176 SER A O 1
ATOM 1278 N N . GLU A 1 177 ? 2.888 -4.444 7.261 1.00 71.38 177 GLU A N 1
ATOM 1279 C CA . GLU A 1 177 ? 4.044 -4.995 6.544 1.00 71.38 177 GLU A CA 1
ATOM 1280 C C . GLU A 1 177 ? 4.637 -6.235 7.233 1.00 71.38 177 GLU A C 1
ATOM 1282 O O . GLU A 1 177 ? 5.058 -7.182 6.565 1.00 71.38 177 GLU A O 1
ATOM 1287 N N . VAL A 1 178 ? 4.588 -6.277 8.570 1.00 73.94 178 VAL A N 1
ATOM 1288 C CA . VAL A 1 178 ? 5.012 -7.449 9.356 1.00 73.94 178 VAL A CA 1
ATOM 1289 C C . VAL A 1 178 ? 4.079 -8.635 9.106 1.00 73.94 178 VAL A C 1
ATOM 1291 O O . VAL A 1 178 ? 4.533 -9.768 8.976 1.00 73.94 178 VAL A O 1
ATOM 1294 N N . ALA A 1 179 ? 2.773 -8.382 8.994 1.00 77.19 179 ALA A N 1
ATOM 1295 C CA . ALA A 1 179 ? 1.783 -9.426 8.760 1.00 77.19 179 ALA A CA 1
ATOM 1296 C C . ALA A 1 179 ? 1.914 -10.038 7.357 1.00 77.19 179 ALA A C 1
ATOM 1298 O O . ALA A 1 179 ? 1.848 -11.258 7.209 1.00 77.19 179 ALA A O 1
ATOM 1299 N N . VAL A 1 180 ? 2.176 -9.209 6.339 1.00 83.00 180 VAL A N 1
ATOM 1300 C CA . VAL A 1 180 ? 2.417 -9.664 4.956 1.00 83.00 180 VAL A CA 1
ATOM 1301 C C . VAL A 1 180 ? 3.579 -10.643 4.907 1.00 83.00 180 VAL A C 1
ATOM 1303 O O . VAL A 1 180 ? 3.490 -11.670 4.235 1.00 83.00 180 VAL A O 1
ATOM 1306 N N . ARG A 1 181 ? 4.653 -10.374 5.658 1.00 83.62 181 ARG A N 1
ATOM 1307 C CA . ARG A 1 181 ? 5.853 -11.214 5.651 1.00 83.62 181 ARG A CA 1
ATOM 1308 C C . ARG A 1 181 ? 5.593 -12.662 6.075 1.00 83.62 181 ARG A C 1
ATOM 1310 O O . ARG A 1 181 ? 6.320 -13.549 5.625 1.00 83.62 181 ARG A O 1
ATOM 1317 N N . GLU A 1 182 ? 4.590 -12.902 6.915 1.00 80.81 182 GLU A N 1
ATOM 1318 C CA . GLU A 1 182 ? 4.222 -14.244 7.384 1.00 80.81 182 GLU A CA 1
ATOM 1319 C C . GLU A 1 182 ? 3.379 -15.027 6.366 1.00 80.81 182 GLU A C 1
ATOM 1321 O O . GLU A 1 182 ? 3.322 -16.257 6.431 1.00 80.81 182 GLU A O 1
ATOM 1326 N N . VAL A 1 183 ? 2.741 -14.335 5.414 1.00 82.88 183 VAL A N 1
ATOM 1327 C CA . VAL A 1 183 ? 1.808 -14.947 4.454 1.00 82.88 183 VAL A CA 1
ATOM 1328 C C . VAL A 1 183 ? 2.343 -15.042 3.025 1.00 82.88 183 VAL A C 1
ATOM 1330 O O . VAL A 1 183 ? 1.842 -15.867 2.265 1.00 82.88 183 VAL A O 1
ATOM 1333 N N . VAL A 1 184 ? 3.377 -14.275 2.661 1.00 86.88 184 VAL A N 1
ATOM 1334 C CA . VAL A 1 184 ? 3.980 -14.294 1.314 1.00 86.88 184 VAL A CA 1
ATOM 1335 C C . VAL A 1 184 ? 5.320 -15.030 1.270 1.00 86.88 184 VAL A C 1
ATOM 1337 O O . VAL A 1 184 ? 6.076 -15.055 2.243 1.00 86.88 184 VAL A O 1
ATOM 1340 N N . ASP A 1 185 ? 5.647 -15.598 0.107 1.00 86.75 185 ASP A N 1
ATOM 1341 C CA . ASP A 1 185 ? 6.956 -16.225 -0.123 1.00 86.75 185 ASP A CA 1
ATOM 1342 C C . ASP A 1 185 ? 8.049 -15.191 -0.413 1.00 86.75 185 ASP A C 1
ATOM 1344 O O . ASP A 1 185 ? 9.156 -15.296 0.117 1.00 86.75 185 ASP A O 1
ATOM 1348 N N . THR A 1 186 ? 7.721 -14.187 -1.231 1.00 89.88 186 THR A N 1
ATOM 1349 C CA . THR A 1 186 ? 8.626 -13.114 -1.662 1.00 89.88 186 THR A CA 1
ATOM 1350 C C . THR A 1 186 ? 8.036 -11.765 -1.281 1.00 89.88 186 THR A C 1
ATOM 1352 O O . THR A 1 186 ? 6.967 -11.409 -1.771 1.00 89.88 186 THR A O 1
ATOM 1355 N N . LEU A 1 187 ? 8.737 -10.996 -0.444 1.00 90.62 187 LEU A N 1
ATOM 1356 C CA . LEU A 1 187 ? 8.357 -9.621 -0.120 1.00 90.62 187 LEU A CA 1
ATOM 1357 C C . LEU A 1 187 ? 9.094 -8.625 -1.026 1.00 90.62 187 LEU A C 1
ATOM 1359 O O . LEU A 1 187 ? 10.317 -8.489 -0.945 1.00 90.62 187 LEU A O 1
ATOM 1363 N N . VAL A 1 188 ? 8.341 -7.902 -1.858 1.00 92.88 188 VAL A N 1
ATOM 1364 C CA . VAL A 1 188 ? 8.862 -6.822 -2.709 1.00 92.88 188 VAL A CA 1
ATOM 1365 C C . VAL A 1 188 ? 8.510 -5.476 -2.086 1.00 92.88 188 VAL A C 1
ATOM 1367 O O . VAL A 1 188 ? 7.336 -5.173 -1.893 1.00 92.88 188 VAL A O 1
ATOM 1370 N N . VAL A 1 189 ? 9.517 -4.655 -1.793 1.00 90.44 189 VAL A N 1
ATOM 1371 C CA . VAL A 1 189 ? 9.318 -3.309 -1.238 1.00 90.44 189 VAL A CA 1
ATOM 1372 C C . VAL A 1 189 ? 9.551 -2.271 -2.321 1.00 90.44 189 VAL A C 1
ATOM 1374 O O . VAL A 1 189 ? 10.610 -2.236 -2.944 1.00 90.44 189 VAL A O 1
ATOM 1377 N N . ILE A 1 190 ? 8.561 -1.411 -2.536 1.00 90.50 190 ILE A N 1
ATOM 1378 C CA . ILE A 1 190 ? 8.577 -0.388 -3.577 1.00 90.50 190 ILE A CA 1
ATOM 1379 C C . ILE A 1 190 ? 8.864 0.975 -2.938 1.00 90.50 190 ILE A C 1
ATOM 1381 O O . ILE A 1 190 ? 8.146 1.412 -2.044 1.00 90.50 190 ILE A O 1
ATOM 1385 N N . VAL A 1 191 ? 9.910 1.654 -3.409 1.00 88.94 191 VAL A N 1
ATOM 1386 C CA . VAL A 1 191 ? 10.421 2.918 -2.865 1.00 88.94 191 VAL A CA 1
ATOM 1387 C C . VAL A 1 191 ? 10.500 3.960 -3.989 1.00 88.94 191 VAL A C 1
ATOM 1389 O O . VAL A 1 191 ? 11.068 3.675 -5.044 1.00 88.94 191 VAL A O 1
ATOM 1392 N N . PRO A 1 192 ? 9.929 5.164 -3.842 1.00 88.25 192 PRO A N 1
ATOM 1393 C CA . PRO A 1 192 ? 10.132 6.237 -4.809 1.00 88.25 192 PRO A CA 1
ATOM 1394 C C . PRO A 1 192 ? 11.439 7.023 -4.533 1.00 88.25 192 PRO A C 1
ATOM 1396 O O . PRO A 1 192 ? 11.982 6.954 -3.429 1.00 88.25 192 PRO A O 1
ATOM 1399 N N . PRO A 1 193 ? 11.979 7.768 -5.517 1.00 83.94 193 PRO A N 1
ATOM 1400 C CA . PRO A 1 193 ? 13.285 8.438 -5.409 1.00 83.94 193 PRO A CA 1
ATOM 1401 C C . PRO A 1 193 ? 13.387 9.502 -4.309 1.00 83.94 193 PRO A C 1
ATOM 1403 O O . PRO A 1 193 ? 14.468 9.748 -3.780 1.00 83.94 193 PRO A O 1
ATOM 1406 N N . ASP A 1 194 ? 12.263 10.128 -3.978 1.00 79.50 194 ASP A N 1
ATOM 1407 C CA . ASP A 1 194 ? 12.086 11.209 -3.008 1.00 79.50 194 ASP A CA 1
ATOM 1408 C C . ASP A 1 194 ? 11.863 10.710 -1.573 1.00 79.50 194 ASP A C 1
ATOM 1410 O O . ASP A 1 194 ? 11.782 11.507 -0.643 1.00 79.50 194 ASP A O 1
ATOM 1414 N N . ALA A 1 195 ? 11.845 9.395 -1.350 1.00 69.62 195 ALA A N 1
ATOM 1415 C CA . ALA A 1 195 ? 11.601 8.807 -0.036 1.00 69.62 195 ALA A CA 1
ATOM 1416 C C . ALA A 1 195 ? 12.759 8.979 0.972 1.00 69.62 195 ALA A C 1
ATOM 1418 O O . ALA A 1 195 ? 12.767 8.285 1.978 1.00 69.62 195 ALA A O 1
ATOM 1419 N N . GLY A 1 196 ? 13.740 9.858 0.733 1.00 62.66 196 GLY A N 1
ATOM 1420 C CA . GLY A 1 196 ? 14.998 9.976 1.491 1.00 62.66 196 GLY A CA 1
ATOM 1421 C C . GLY A 1 196 ? 14.858 9.867 3.015 1.00 62.66 196 GLY A C 1
ATOM 1422 O O . GLY A 1 196 ? 15.486 8.999 3.626 1.00 62.66 196 GLY A O 1
ATOM 1423 N N . ASP A 1 197 ? 13.993 10.687 3.614 1.00 61.00 197 ASP A N 1
ATOM 1424 C CA . ASP A 1 197 ? 13.759 10.689 5.065 1.00 61.00 197 ASP A CA 1
ATOM 1425 C C . ASP A 1 197 ? 12.889 9.502 5.509 1.00 61.00 197 ASP A C 1
ATOM 1427 O O . ASP A 1 197 ? 13.171 8.848 6.514 1.00 61.00 197 ASP A O 1
ATOM 1431 N N . SER A 1 198 ? 11.879 9.141 4.713 1.00 60.22 198 SER A N 1
ATOM 1432 C CA . SER A 1 198 ? 11.001 7.995 4.979 1.00 60.22 198 SER A CA 1
ATOM 1433 C C . SER A 1 198 ? 11.741 6.656 4.915 1.00 60.22 198 SER A C 1
ATOM 1435 O O . SER A 1 198 ? 11.433 5.746 5.677 1.00 60.22 198 SER A O 1
ATOM 1437 N N . VAL A 1 199 ? 12.763 6.536 4.066 1.00 61.00 199 VAL A N 1
ATOM 1438 C CA . VAL A 1 199 ? 13.633 5.361 3.954 1.00 61.00 199 VAL A CA 1
ATOM 1439 C C . VAL A 1 199 ? 14.424 5.166 5.241 1.00 61.00 199 VAL A C 1
ATOM 1441 O O . VAL A 1 199 ? 14.586 4.030 5.675 1.00 61.00 199 VAL A O 1
ATOM 1444 N N . GLN A 1 200 ? 14.872 6.239 5.904 1.00 57.41 200 GLN A N 1
ATOM 1445 C CA . GLN A 1 200 ? 15.528 6.119 7.211 1.00 57.41 200 GLN A CA 1
ATOM 1446 C C . GLN A 1 200 ? 14.574 5.590 8.285 1.00 57.41 200 GLN A C 1
ATOM 1448 O O . GLN A 1 200 ? 14.983 4.776 9.108 1.00 57.41 200 GLN A O 1
ATOM 1453 N N . THR A 1 201 ? 13.299 5.975 8.238 1.00 60.09 201 THR A N 1
ATOM 1454 C CA . THR A 1 201 ? 12.268 5.431 9.133 1.00 60.09 201 THR A CA 1
ATOM 1455 C C . THR A 1 201 ? 11.908 3.977 8.789 1.00 60.09 201 THR A C 1
ATOM 1457 O O . THR A 1 201 ? 11.721 3.163 9.689 1.00 60.09 201 THR A O 1
ATOM 1460 N N . MET A 1 202 ? 11.873 3.610 7.502 1.00 65.56 202 MET A N 1
ATOM 1461 C CA . MET A 1 202 ? 11.595 2.240 7.030 1.00 65.56 202 MET A CA 1
ATOM 1462 C C . MET A 1 202 ? 12.747 1.255 7.288 1.00 65.56 202 MET A C 1
ATOM 1464 O O . MET A 1 202 ? 12.519 0.042 7.341 1.00 65.56 202 MET A O 1
ATOM 1468 N N . LYS A 1 203 ? 13.982 1.761 7.432 1.00 58.19 203 LYS A N 1
ATOM 1469 C CA . LYS A 1 203 ? 15.210 0.963 7.595 1.00 58.19 203 LYS A CA 1
ATOM 1470 C C . LYS A 1 203 ? 15.191 0.028 8.803 1.00 58.19 203 LYS A C 1
ATOM 1472 O O . LYS A 1 203 ? 15.876 -0.976 8.733 1.00 58.19 203 LYS A O 1
ATOM 1477 N N . ALA A 1 204 ? 14.419 0.318 9.853 1.00 57.69 204 ALA A N 1
ATOM 1478 C CA . ALA A 1 204 ? 14.375 -0.492 11.077 1.00 57.69 204 ALA A CA 1
ATOM 1479 C C . ALA A 1 204 ? 13.298 -1.603 11.077 1.00 57.69 204 ALA A C 1
ATOM 1481 O O . ALA A 1 204 ? 13.031 -2.192 12.120 1.00 57.69 204 ALA A O 1
ATOM 1482 N N . GLY A 1 205 ? 12.635 -1.880 9.947 1.00 71.19 205 GLY A N 1
ATOM 1483 C CA . GLY A 1 205 ? 11.610 -2.931 9.906 1.00 71.19 205 GLY A CA 1
ATOM 1484 C C . GLY A 1 205 ? 11.353 -3.498 8.516 1.00 71.19 205 GLY A C 1
ATOM 1485 O O . GLY A 1 205 ? 11.751 -4.616 8.207 1.00 71.19 205 GLY A O 1
ATOM 1486 N N . ILE A 1 206 ? 10.696 -2.726 7.652 1.00 78.19 206 ILE A N 1
ATOM 1487 C CA . ILE A 1 206 ? 10.168 -3.229 6.372 1.00 78.19 206 ILE A CA 1
ATOM 1488 C C . ILE A 1 206 ? 11.300 -3.566 5.398 1.00 78.19 206 ILE A C 1
ATOM 1490 O O . ILE A 1 206 ? 11.304 -4.631 4.780 1.00 78.19 206 ILE A O 1
ATOM 1494 N N . LEU A 1 207 ? 12.296 -2.680 5.289 1.00 80.50 207 LEU A N 1
ATOM 1495 C CA . LEU A 1 207 ? 13.449 -2.897 4.411 1.00 80.50 207 LEU A CA 1
ATOM 1496 C C . LEU A 1 207 ? 14.306 -4.084 4.871 1.00 80.50 207 LEU A C 1
ATOM 1498 O O . LEU A 1 207 ? 14.909 -4.757 4.040 1.00 80.50 207 LEU A O 1
ATOM 1502 N N . GLU A 1 208 ? 14.312 -4.395 6.170 1.00 78.56 208 GLU A N 1
ATOM 1503 C CA . GLU A 1 208 ? 14.984 -5.587 6.696 1.00 78.56 208 GLU A CA 1
ATOM 1504 C C . GLU A 1 208 ? 14.232 -6.878 6.363 1.00 78.56 208 GLU A C 1
ATOM 1506 O O . GLU A 1 208 ? 14.823 -7.957 6.334 1.00 78.56 208 GLU A O 1
ATOM 1511 N N . MET A 1 209 ? 12.933 -6.814 6.102 1.00 82.06 209 MET A N 1
ATOM 1512 C CA . MET A 1 209 ? 12.153 -7.988 5.712 1.00 82.06 209 MET A CA 1
ATOM 1513 C C . MET A 1 209 ? 12.141 -8.203 4.194 1.00 82.06 209 MET A C 1
ATOM 1515 O O . MET A 1 209 ? 11.741 -9.279 3.751 1.00 82.06 209 MET A O 1
ATOM 1519 N N . ALA A 1 210 ? 12.580 -7.205 3.416 1.00 88.25 210 ALA A N 1
ATOM 1520 C CA . ALA A 1 210 ? 12.509 -7.190 1.961 1.00 88.25 210 ALA A CA 1
ATOM 1521 C C . ALA A 1 210 ? 13.399 -8.257 1.311 1.00 88.25 210 ALA A C 1
ATOM 1523 O O . ALA A 1 210 ? 14.613 -8.319 1.533 1.00 88.25 210 ALA A O 1
ATOM 1524 N N . ASP A 1 211 ? 12.794 -9.045 0.426 1.00 90.31 211 ASP A N 1
ATOM 1525 C CA . ASP A 1 211 ? 13.506 -9.993 -0.422 1.00 90.31 211 ASP A CA 1
ATOM 1526 C C . ASP A 1 211 ? 13.959 -9.351 -1.738 1.00 90.31 211 ASP A C 1
ATOM 1528 O O . ASP A 1 211 ? 14.932 -9.808 -2.340 1.00 90.31 211 ASP A O 1
ATOM 1532 N N . ILE A 1 212 ? 13.257 -8.308 -2.186 1.00 93.94 212 ILE A N 1
ATOM 1533 C CA . ILE A 1 212 ? 13.565 -7.495 -3.366 1.00 93.94 212 ILE A CA 1
ATOM 1534 C C . ILE A 1 212 ? 13.173 -6.052 -3.046 1.00 93.94 212 ILE A C 1
ATOM 1536 O O . ILE A 1 212 ? 12.120 -5.812 -2.454 1.00 93.94 212 ILE A O 1
ATOM 1540 N N . VAL A 1 213 ? 13.987 -5.087 -3.468 1.00 93.19 213 VAL A N 1
ATOM 1541 C CA . VAL A 1 213 ? 13.654 -3.664 -3.367 1.00 93.19 213 VAL A CA 1
ATOM 1542 C C . VAL A 1 213 ? 13.554 -3.061 -4.759 1.00 93.19 213 VAL A C 1
ATOM 1544 O O . VAL A 1 213 ? 14.405 -3.285 -5.616 1.00 93.19 213 VAL A O 1
ATOM 1547 N N . VAL A 1 214 ? 12.502 -2.285 -4.993 1.00 95.12 214 VAL A N 1
ATOM 1548 C CA . VAL A 1 214 ? 12.236 -1.628 -6.268 1.00 95.12 214 VAL A CA 1
ATOM 1549 C C . VAL A 1 214 ? 12.274 -0.124 -6.078 1.00 95.12 214 VAL A C 1
ATOM 1551 O O . VAL A 1 214 ? 11.456 0.421 -5.346 1.00 95.12 214 VAL A O 1
ATOM 1554 N N . VAL A 1 215 ? 13.175 0.559 -6.780 1.00 94.25 215 VAL A N 1
ATOM 1555 C CA . VAL A 1 215 ? 13.145 2.019 -6.891 1.00 94.25 215 VAL A CA 1
ATOM 1556 C C . VAL A 1 215 ? 12.293 2.398 -8.097 1.00 94.25 215 VAL A C 1
ATOM 1558 O O . VAL A 1 215 ? 12.658 2.119 -9.238 1.00 94.25 215 VAL A O 1
ATOM 1561 N N . THR A 1 216 ? 11.132 2.998 -7.858 1.00 92.69 216 THR A N 1
ATOM 1562 C CA . THR A 1 216 ? 10.216 3.425 -8.933 1.00 92.69 216 THR A CA 1
ATOM 1563 C C . THR A 1 216 ? 10.629 4.758 -9.535 1.00 92.69 216 THR A C 1
ATOM 1565 O O . THR A 1 216 ? 11.530 5.423 -9.029 1.00 92.69 216 THR A O 1
ATOM 1568 N N . LYS A 1 217 ? 9.941 5.163 -10.613 1.00 91.69 217 LYS A N 1
ATOM 1569 C CA . LYS A 1 217 ? 10.130 6.464 -11.270 1.00 91.69 217 LYS A CA 1
ATOM 1570 C C . LYS A 1 217 ? 11.608 6.695 -11.622 1.00 91.69 217 LYS A C 1
ATOM 1572 O O . LYS A 1 217 ? 12.181 7.730 -11.293 1.00 91.69 217 LYS A O 1
ATOM 1577 N N . ALA A 1 218 ? 12.239 5.699 -12.252 1.00 90.31 218 ALA A N 1
ATOM 1578 C CA . ALA A 1 218 ? 13.670 5.709 -12.573 1.00 90.31 218 ALA A CA 1
ATOM 1579 C C . ALA A 1 218 ? 14.119 6.891 -13.459 1.00 90.31 218 ALA A C 1
ATOM 1581 O O . ALA A 1 218 ? 15.306 7.197 -13.530 1.00 90.31 218 ALA A O 1
ATOM 1582 N N . ASP A 1 219 ? 13.172 7.551 -14.119 1.00 88.81 219 ASP A N 1
ATOM 1583 C CA . ASP A 1 219 ? 13.338 8.775 -14.897 1.00 88.81 219 ASP A CA 1
ATOM 1584 C C . ASP A 1 219 ? 13.448 10.053 -14.062 1.00 88.81 219 ASP A C 1
ATOM 1586 O O . ASP A 1 219 ? 13.839 11.094 -14.589 1.00 88.81 219 ASP A O 1
ATOM 1590 N N . GLN A 1 220 ? 13.112 10.002 -12.774 1.00 88.25 220 GLN A N 1
ATOM 1591 C CA . GLN A 1 220 ? 13.187 11.169 -11.908 1.00 88.25 220 GLN A CA 1
ATOM 1592 C C . GLN A 1 220 ? 14.599 11.392 -11.350 1.00 88.25 220 GLN A C 1
ATOM 1594 O O . GLN A 1 220 ? 15.326 10.433 -11.050 1.00 88.25 220 GLN A O 1
ATOM 1599 N N . PRO A 1 221 ? 14.992 12.665 -11.149 1.00 82.88 221 PRO A N 1
ATOM 1600 C CA . PRO A 1 221 ? 16.230 12.997 -10.459 1.00 82.88 221 PRO A CA 1
ATOM 1601 C C . PRO A 1 221 ? 16.298 12.311 -9.090 1.00 82.88 221 PRO A C 1
ATOM 1603 O O . PRO A 1 221 ? 15.319 12.273 -8.352 1.00 82.88 221 PRO A O 1
ATOM 1606 N N . GLY A 1 222 ? 17.464 11.766 -8.745 1.00 85.38 222 GLY A N 1
ATOM 1607 C CA . GLY A 1 222 ? 17.676 11.082 -7.466 1.00 85.38 222 GLY A CA 1
ATOM 1608 C C . GLY A 1 222 ? 17.384 9.580 -7.476 1.00 85.38 222 GLY A C 1
ATOM 1609 O O . GLY A 1 222 ? 17.877 8.890 -6.589 1.00 85.38 222 GLY A O 1
ATOM 1610 N N . ALA A 1 223 ? 16.714 9.028 -8.496 1.00 88.50 223 ALA A N 1
ATOM 1611 C CA . ALA A 1 223 ? 16.392 7.597 -8.536 1.00 88.50 223 ALA A CA 1
ATOM 1612 C C . ALA A 1 223 ? 17.642 6.702 -8.534 1.00 88.50 223 ALA A C 1
ATOM 1614 O O . ALA A 1 223 ? 17.706 5.711 -7.809 1.00 88.50 223 ALA A O 1
ATOM 1615 N N . GLN A 1 224 ? 18.662 7.068 -9.318 1.00 89.19 224 GLN A N 1
ATOM 1616 C CA . GLN A 1 224 ? 19.943 6.349 -9.356 1.00 89.19 224 GLN A CA 1
ATOM 1617 C C . GLN A 1 224 ? 20.687 6.427 -8.022 1.00 89.19 224 GLN A C 1
ATOM 1619 O O . GLN A 1 224 ? 21.230 5.428 -7.558 1.00 89.19 224 GLN A O 1
ATOM 1624 N N . ARG A 1 225 ? 20.677 7.603 -7.386 1.00 89.25 225 ARG A N 1
ATOM 1625 C CA . ARG A 1 225 ? 21.300 7.806 -6.076 1.00 89.25 225 ARG A CA 1
ATOM 1626 C C . ARG A 1 225 ? 20.603 6.968 -5.005 1.00 89.25 225 ARG A C 1
ATOM 1628 O O . ARG A 1 225 ? 21.276 6.236 -4.296 1.00 89.25 225 ARG A O 1
ATOM 1635 N N . MET A 1 226 ? 19.271 7.003 -4.957 1.00 89.44 226 MET A N 1
ATOM 1636 C CA . MET A 1 226 ? 18.468 6.188 -4.042 1.00 89.44 226 MET A CA 1
ATOM 1637 C C . MET A 1 226 ? 18.753 4.692 -4.218 1.00 89.44 226 MET A C 1
ATOM 1639 O O . MET A 1 226 ? 18.962 3.980 -3.240 1.00 89.44 226 MET A O 1
ATOM 1643 N N . ALA A 1 227 ? 18.813 4.212 -5.464 1.00 91.00 227 ALA A N 1
ATOM 1644 C CA . ALA A 1 227 ? 19.136 2.816 -5.745 1.00 91.00 227 ALA A CA 1
ATOM 1645 C C . ALA A 1 227 ? 20.541 2.434 -5.252 1.00 91.00 227 ALA A C 1
ATOM 1647 O O . ALA A 1 227 ? 20.705 1.381 -4.638 1.00 91.00 227 ALA A O 1
ATOM 1648 N N . ALA A 1 228 ? 21.539 3.297 -5.472 1.00 89.25 228 ALA A N 1
ATOM 1649 C CA . ALA A 1 228 ? 22.902 3.079 -4.995 1.00 89.25 228 ALA A CA 1
ATOM 1650 C C . ALA A 1 228 ? 22.987 3.076 -3.458 1.00 89.25 228 ALA A C 1
ATOM 1652 O O . ALA A 1 228 ? 23.608 2.181 -2.883 1.00 89.25 228 ALA A O 1
ATOM 1653 N N . ASP A 1 229 ? 22.319 4.024 -2.799 1.00 88.06 229 ASP A N 1
ATOM 1654 C CA . ASP A 1 229 ? 22.294 4.144 -1.339 1.00 88.06 229 ASP A CA 1
ATOM 1655 C C . ASP A 1 229 ? 21.619 2.920 -0.696 1.00 88.06 229 ASP A C 1
ATOM 1657 O O . ASP A 1 229 ? 22.147 2.337 0.254 1.00 88.06 229 ASP A O 1
ATOM 1661 N N . LEU A 1 230 ? 20.481 2.473 -1.240 1.00 88.50 230 LEU A N 1
ATOM 1662 C CA . LEU A 1 230 ? 19.792 1.262 -0.783 1.00 88.50 230 LEU A CA 1
ATOM 1663 C C . LEU A 1 230 ? 20.630 0.005 -1.019 1.00 88.50 230 LEU A C 1
ATOM 1665 O O . LEU A 1 230 ? 20.737 -0.830 -0.122 1.00 88.50 230 LEU A O 1
ATOM 1669 N N . ALA A 1 231 ? 21.269 -0.120 -2.185 1.00 88.75 231 ALA A N 1
ATOM 1670 C CA . ALA A 1 231 ? 22.132 -1.258 -2.483 1.00 88.75 231 ALA A CA 1
ATOM 1671 C C . ALA A 1 231 ? 23.322 -1.328 -1.516 1.00 88.75 231 ALA A C 1
ATOM 1673 O O . ALA A 1 231 ? 23.655 -2.408 -1.033 1.00 88.75 231 ALA A O 1
ATOM 1674 N N . ALA A 1 232 ? 23.936 -0.190 -1.181 1.00 85.19 232 ALA A N 1
ATOM 1675 C CA . ALA A 1 232 ? 25.028 -0.133 -0.213 1.00 85.19 232 ALA A CA 1
ATOM 1676 C C . ALA A 1 232 ? 24.580 -0.566 1.194 1.00 85.19 232 ALA A C 1
ATOM 1678 O O . ALA A 1 232 ? 25.264 -1.358 1.841 1.00 85.19 232 ALA A O 1
ATOM 1679 N N . VAL A 1 233 ? 23.412 -0.096 1.646 1.00 82.31 233 VAL A N 1
ATOM 1680 C CA . VAL A 1 233 ? 22.845 -0.459 2.957 1.00 82.31 233 VAL A CA 1
ATOM 1681 C C . VAL A 1 233 ? 22.508 -1.949 3.025 1.00 82.31 233 VAL A C 1
ATOM 1683 O O . VAL A 1 233 ? 22.828 -2.607 4.011 1.00 82.31 233 VAL A O 1
ATOM 1686 N N . LEU A 1 234 ? 21.892 -2.499 1.978 1.00 82.94 234 LEU A N 1
ATOM 1687 C CA . LEU A 1 234 ? 21.452 -3.895 1.956 1.00 82.94 234 LEU A CA 1
ATOM 1688 C C . LEU A 1 234 ? 22.618 -4.879 1.778 1.00 82.94 234 LEU A C 1
ATOM 1690 O O . LEU A 1 234 ? 22.580 -5.968 2.347 1.00 82.94 234 LEU A O 1
ATOM 1694 N N . ARG A 1 235 ? 23.683 -4.493 1.060 1.00 76.81 235 ARG A N 1
ATOM 1695 C CA . ARG A 1 235 ? 24.913 -5.296 0.907 1.00 76.81 235 ARG A CA 1
ATOM 1696 C C . ARG A 1 235 ? 25.676 -5.510 2.206 1.00 76.81 235 ARG A C 1
ATOM 1698 O O . ARG A 1 235 ? 26.351 -6.523 2.346 1.00 76.81 235 ARG A O 1
ATOM 1705 N N . ALA A 1 236 ? 25.579 -4.577 3.152 1.00 65.00 236 ALA A N 1
ATOM 1706 C CA . ALA A 1 236 ? 26.233 -4.703 4.453 1.00 65.00 236 ALA A CA 1
ATOM 1707 C C . ALA A 1 236 ? 25.624 -5.819 5.328 1.00 65.00 236 ALA A C 1
ATOM 1709 O O . ALA A 1 236 ? 26.162 -6.138 6.389 1.00 65.00 236 ALA A O 1
ATOM 1710 N N . ARG A 1 237 ? 24.511 -6.429 4.900 1.00 67.69 237 ARG A N 1
ATOM 1711 C CA . ARG A 1 237 ? 23.845 -7.516 5.611 1.00 67.69 237 ARG A CA 1
ATOM 1712 C C . ARG A 1 237 ? 24.495 -8.864 5.285 1.00 67.69 237 ARG A C 1
ATOM 1714 O O . ARG A 1 237 ? 24.576 -9.265 4.128 1.00 67.69 237 ARG A O 1
ATOM 1721 N N . ALA A 1 238 ? 24.916 -9.599 6.313 1.00 52.41 238 ALA A N 1
ATOM 1722 C CA . ALA A 1 238 ? 25.394 -10.972 6.151 1.00 52.41 238 ALA A CA 1
ATOM 1723 C C . ALA A 1 238 ? 24.251 -11.897 5.680 1.00 52.41 238 ALA A C 1
ATOM 1725 O O . ALA A 1 238 ? 23.162 -11.878 6.255 1.00 52.41 238 ALA A O 1
ATOM 1726 N N . GLY A 1 239 ? 24.501 -12.717 4.653 1.00 67.06 239 GLY A N 1
ATOM 1727 C CA . GLY A 1 239 ? 23.569 -13.746 4.173 1.00 67.06 239 GLY A CA 1
ATOM 1728 C C . GLY A 1 239 ? 23.355 -13.733 2.658 1.00 67.06 239 GLY A C 1
ATOM 1729 O O . GLY A 1 239 ? 24.019 -14.476 1.942 1.00 67.06 239 GLY A O 1
ATOM 1730 N N . ARG A 1 240 ? 22.405 -12.918 2.174 1.00 71.31 240 ARG A N 1
ATOM 1731 C CA . ARG A 1 240 ? 21.972 -12.846 0.764 1.00 71.31 240 ARG A CA 1
ATOM 1732 C C . ARG A 1 240 ? 21.907 -11.393 0.303 1.00 71.31 240 ARG A C 1
ATOM 1734 O O . ARG A 1 240 ? 21.357 -10.556 1.012 1.00 71.31 240 ARG A O 1
ATOM 1741 N N . GLU A 1 241 ? 22.412 -11.113 -0.895 1.00 81.12 241 GLU A N 1
ATOM 1742 C CA . GLU A 1 241 ? 22.280 -9.793 -1.518 1.00 81.12 241 GLU A CA 1
ATOM 1743 C C . GLU A 1 241 ? 20.813 -9.563 -1.918 1.00 81.12 241 GLU A C 1
ATOM 1745 O O . GLU A 1 241 ? 20.273 -10.266 -2.776 1.00 81.12 241 GLU A O 1
ATOM 1750 N N . THR A 1 242 ? 20.144 -8.609 -1.265 1.00 89.25 242 THR A N 1
ATOM 1751 C CA . THR A 1 242 ? 18.797 -8.168 -1.651 1.00 89.25 242 THR A CA 1
ATOM 1752 C C . THR A 1 242 ? 18.909 -7.323 -2.926 1.00 89.25 242 THR A C 1
ATOM 1754 O O . THR A 1 242 ? 19.504 -6.243 -2.874 1.00 89.25 242 THR A O 1
ATOM 1757 N N . PRO A 1 243 ? 18.368 -7.770 -4.076 1.00 93.06 243 PRO A N 1
ATOM 1758 C CA . PRO A 1 243 ? 18.472 -7.021 -5.320 1.00 93.06 243 PRO A CA 1
ATOM 1759 C C . PRO A 1 243 ? 17.695 -5.704 -5.234 1.00 93.06 243 PRO A C 1
ATOM 1761 O O . PRO A 1 243 ? 16.553 -5.671 -4.770 1.00 93.06 243 PRO A O 1
ATOM 1764 N N . VAL A 1 244 ? 18.317 -4.632 -5.733 1.00 94.06 244 VAL A N 1
ATOM 1765 C CA . VAL A 1 244 ? 17.701 -3.311 -5.897 1.00 94.06 244 VAL A CA 1
ATOM 1766 C C . VAL A 1 244 ? 17.479 -3.059 -7.384 1.00 94.06 244 VAL A C 1
ATOM 1768 O O . VAL A 1 244 ? 18.436 -2.987 -8.153 1.00 94.06 244 VAL A O 1
ATOM 1771 N N . ILE A 1 245 ? 16.219 -2.950 -7.799 1.00 96.19 245 ILE A N 1
ATOM 1772 C CA . ILE A 1 245 ? 15.818 -2.868 -9.209 1.00 96.19 245 ILE A CA 1
ATOM 1773 C C . ILE A 1 245 ? 15.148 -1.529 -9.468 1.00 96.19 245 ILE A C 1
ATOM 1775 O O . ILE A 1 245 ? 14.255 -1.121 -8.735 1.00 96.19 245 ILE A O 1
ATOM 1779 N N . GLN A 1 246 ? 15.548 -0.842 -10.532 1.00 96.12 246 GLN A N 1
ATOM 1780 C CA . GLN A 1 246 ? 14.912 0.410 -10.928 1.00 96.12 246 GLN A CA 1
ATOM 1781 C C . GLN A 1 246 ? 13.792 0.142 -11.931 1.00 96.12 246 GLN A C 1
ATOM 1783 O O . GLN A 1 246 ? 13.992 -0.611 -12.881 1.00 96.12 246 GLN A O 1
ATOM 1788 N N . THR A 1 247 ? 12.631 0.766 -11.738 1.00 95.69 247 THR A N 1
ATOM 1789 C CA . THR A 1 247 ? 11.478 0.633 -12.639 1.00 95.69 247 THR A CA 1
ATOM 1790 C C . THR A 1 247 ? 10.909 1.984 -13.057 1.00 95.69 247 THR A C 1
ATOM 1792 O O . THR A 1 247 ? 11.032 2.989 -12.352 1.00 95.69 247 THR A O 1
ATOM 1795 N N . GLN A 1 248 ? 10.260 2.013 -14.220 1.00 92.69 248 GLN A N 1
ATOM 1796 C CA . GLN A 1 248 ? 9.578 3.191 -14.754 1.00 92.69 248 GLN A CA 1
ATOM 1797 C C . GLN A 1 248 ? 8.222 2.796 -15.355 1.00 92.69 248 GLN A C 1
ATOM 1799 O O . GLN A 1 248 ? 8.040 1.670 -15.813 1.00 92.69 248 GLN A O 1
ATOM 1804 N N . SER A 1 249 ? 7.281 3.740 -15.423 1.00 85.12 249 SER A N 1
ATOM 1805 C CA . SER A 1 249 ? 5.973 3.560 -16.071 1.00 85.12 249 SER A CA 1
ATOM 1806 C C . SER A 1 249 ? 6.042 3.205 -17.563 1.00 85.12 249 SER A C 1
ATOM 1808 O O . SER A 1 249 ? 5.070 2.691 -18.103 1.00 85.12 249 SER A O 1
ATOM 1810 N N . SER A 1 250 ? 7.182 3.433 -18.226 1.00 86.88 250 SER A N 1
ATOM 1811 C CA . SER A 1 250 ? 7.453 2.982 -19.599 1.00 86.88 250 SER A CA 1
ATOM 1812 C C . SER A 1 250 ? 7.584 1.457 -19.731 1.00 86.88 250 SER A C 1
ATOM 1814 O O . SER A 1 250 ? 7.666 0.951 -20.846 1.00 86.88 250 SER A O 1
ATOM 1816 N N . GLY A 1 251 ? 7.635 0.726 -18.610 1.00 86.75 251 GLY A N 1
ATOM 1817 C CA . GLY A 1 251 ? 7.891 -0.715 -18.559 1.00 86.75 251 GLY A CA 1
ATOM 1818 C C . GLY A 1 251 ? 9.364 -1.071 -18.339 1.00 86.75 251 GLY A C 1
ATOM 1819 O O . GLY A 1 251 ? 9.693 -2.245 -18.149 1.00 86.75 251 GLY A O 1
ATOM 1820 N N . LEU A 1 252 ? 10.266 -0.080 -18.312 1.00 92.06 252 LEU A N 1
ATOM 1821 C CA . LEU A 1 252 ? 11.674 -0.306 -17.988 1.00 92.06 252 LEU A CA 1
ATOM 1822 C C . LEU A 1 252 ? 11.803 -0.972 -16.612 1.00 92.06 252 LEU A C 1
ATOM 1824 O O . LEU A 1 252 ? 11.153 -0.566 -15.649 1.00 92.06 252 LEU A O 1
ATOM 1828 N N . GLY A 1 253 ? 12.645 -2.004 -16.534 1.00 92.94 253 GLY A N 1
ATOM 1829 C CA . GLY A 1 253 ? 12.940 -2.730 -15.297 1.00 92.94 253 GLY A CA 1
ATOM 1830 C C . GLY A 1 253 ? 11.909 -3.783 -14.885 1.00 92.94 253 GLY A C 1
ATOM 1831 O O . GLY A 1 253 ? 12.224 -4.617 -14.040 1.00 92.94 253 GLY A O 1
ATOM 1832 N N . VAL A 1 254 ? 10.722 -3.824 -15.502 1.00 94.12 254 VAL A N 1
ATOM 1833 C CA . VAL A 1 254 ? 9.672 -4.805 -15.158 1.00 94.12 254 VAL A CA 1
ATOM 1834 C C . VAL A 1 254 ? 10.127 -6.240 -15.448 1.00 94.12 254 VAL A C 1
ATOM 1836 O O . VAL A 1 254 ? 9.952 -7.124 -14.614 1.00 94.12 254 VAL A O 1
ATOM 1839 N N . ALA A 1 255 ? 10.796 -6.472 -16.583 1.00 95.81 255 ALA A N 1
ATOM 1840 C CA . ALA A 1 255 ? 11.353 -7.788 -16.912 1.00 95.81 255 ALA A CA 1
ATOM 1841 C C . ALA A 1 255 ? 12.447 -8.226 -15.919 1.00 95.81 255 ALA A C 1
ATOM 1843 O O . ALA A 1 255 ? 12.499 -9.389 -15.524 1.00 95.81 255 ALA A O 1
ATOM 1844 N N . ALA A 1 256 ? 13.290 -7.289 -15.471 1.00 96.12 256 ALA A N 1
ATOM 1845 C CA . ALA A 1 256 ? 14.311 -7.562 -14.460 1.00 96.12 256 ALA A CA 1
ATOM 1846 C C . ALA A 1 256 ? 13.680 -7.895 -13.099 1.00 96.12 256 ALA A C 1
ATOM 1848 O O . ALA A 1 256 ? 14.132 -8.817 -12.423 1.00 96.12 256 ALA A O 1
ATOM 1849 N N . LEU A 1 257 ? 12.604 -7.194 -12.724 1.00 96.31 257 LEU A N 1
ATOM 1850 C CA . LEU A 1 257 ? 11.831 -7.488 -11.519 1.00 96.31 257 LEU A CA 1
ATOM 1851 C C . LEU A 1 257 ? 11.205 -8.887 -11.572 1.00 96.31 257 LEU A C 1
ATOM 1853 O O . LEU A 1 257 ? 11.380 -9.662 -10.636 1.00 96.31 257 LEU A O 1
ATOM 1857 N N . SER A 1 258 ? 10.551 -9.244 -12.678 1.00 95.06 258 SER A N 1
ATOM 1858 C CA . SER A 1 258 ? 9.981 -10.586 -12.877 1.00 95.06 258 SER A CA 1
ATOM 1859 C C . SER A 1 258 ? 11.049 -11.687 -12.785 1.00 95.06 258 SER A C 1
ATOM 1861 O O . SER A 1 258 ? 10.862 -12.697 -12.097 1.00 95.06 258 SER A O 1
ATOM 1863 N N . ALA A 1 259 ? 12.220 -11.466 -13.392 1.00 95.44 259 ALA A N 1
ATOM 1864 C CA . ALA A 1 259 ? 13.345 -12.391 -13.293 1.00 95.44 259 ALA A CA 1
ATOM 1865 C C . ALA A 1 259 ? 13.858 -12.534 -11.849 1.00 95.44 259 ALA A C 1
ATOM 1867 O O . ALA A 1 259 ? 14.150 -13.647 -11.411 1.00 95.44 259 ALA A O 1
ATOM 1868 N N . ALA A 1 260 ? 13.925 -11.439 -11.088 1.00 94.88 260 ALA A N 1
ATOM 1869 C CA . ALA A 1 260 ? 14.345 -11.464 -9.690 1.00 94.88 260 ALA A CA 1
ATOM 1870 C C . ALA A 1 260 ? 13.338 -12.183 -8.778 1.00 94.88 260 ALA A C 1
ATOM 1872 O O . ALA A 1 260 ? 13.756 -12.952 -7.911 1.00 94.88 260 ALA A O 1
ATOM 1873 N N . ILE A 1 261 ? 12.032 -11.997 -9.002 1.00 94.38 261 ILE A N 1
ATOM 1874 C CA . ILE A 1 261 ? 10.970 -12.740 -8.302 1.00 94.38 261 ILE A CA 1
ATOM 1875 C C . ILE A 1 261 ? 11.114 -14.239 -8.587 1.00 94.38 261 ILE A C 1
ATOM 1877 O O . ILE A 1 261 ? 11.167 -15.045 -7.659 1.00 94.38 261 ILE A O 1
ATOM 1881 N N . THR A 1 262 ? 11.286 -14.611 -9.858 1.00 93.50 262 THR A N 1
ATOM 1882 C CA . THR A 1 262 ? 11.485 -16.010 -10.271 1.00 93.50 262 THR A CA 1
ATOM 1883 C C . THR A 1 262 ? 12.739 -16.619 -9.638 1.00 93.50 262 THR A C 1
ATOM 1885 O O . THR A 1 262 ? 12.713 -17.755 -9.161 1.00 93.50 262 THR A O 1
ATOM 1888 N N . ALA A 1 263 ? 13.848 -15.875 -9.612 1.00 91.69 263 ALA A N 1
ATOM 1889 C CA . ALA A 1 263 ? 15.093 -16.319 -8.995 1.00 91.69 263 ALA A CA 1
ATOM 1890 C C . ALA A 1 263 ? 14.933 -16.527 -7.483 1.00 91.69 263 ALA A C 1
ATOM 1892 O O . ALA A 1 263 ? 15.407 -17.528 -6.947 1.00 91.69 263 ALA A O 1
ATOM 1893 N N . HIS A 1 264 ? 14.223 -15.625 -6.800 1.00 90.25 264 HIS A N 1
ATOM 1894 C CA . HIS A 1 264 ? 13.953 -15.765 -5.374 1.00 90.25 264 HIS A CA 1
ATOM 1895 C C . HIS A 1 264 ? 13.041 -16.958 -5.073 1.00 90.25 264 HIS A C 1
ATOM 1897 O O . HIS A 1 264 ? 13.324 -17.726 -4.157 1.00 90.25 264 HIS A O 1
ATOM 1903 N N . TYR A 1 265 ? 12.001 -17.167 -5.880 1.00 87.81 265 TYR A N 1
ATOM 1904 C CA . TYR A 1 265 ? 11.130 -18.334 -5.774 1.00 87.81 265 TYR A CA 1
ATOM 1905 C C . TYR A 1 265 ? 11.912 -19.653 -5.899 1.00 87.81 265 TYR A C 1
ATOM 1907 O O . TYR A 1 265 ? 11.765 -20.544 -5.061 1.00 87.81 265 TYR A O 1
ATOM 1915 N N . ARG A 1 266 ? 12.806 -19.767 -6.894 1.00 88.81 266 ARG A N 1
ATOM 1916 C CA . ARG A 1 266 ? 13.684 -20.945 -7.043 1.00 88.81 266 ARG A CA 1
ATOM 1917 C C . ARG A 1 266 ? 14.587 -21.135 -5.831 1.00 88.81 266 ARG A C 1
ATOM 1919 O O . ARG A 1 266 ? 14.660 -22.234 -5.292 1.00 88.81 266 ARG A O 1
ATOM 1926 N N . TRP A 1 267 ? 15.203 -20.052 -5.362 1.00 87.25 267 TRP A N 1
ATOM 1927 C CA . TRP A 1 267 ? 16.063 -20.088 -4.185 1.00 87.25 267 TRP A CA 1
ATOM 1928 C C . TRP A 1 267 ? 15.318 -20.584 -2.937 1.00 87.25 267 TRP A C 1
ATOM 1930 O O . TRP A 1 267 ? 15.850 -21.421 -2.210 1.00 87.25 267 TRP A O 1
ATOM 1940 N N . ILE A 1 268 ? 14.075 -20.132 -2.713 1.00 84.56 268 ILE A N 1
ATOM 1941 C CA . ILE A 1 268 ? 13.221 -20.626 -1.622 1.00 84.56 268 ILE A CA 1
ATOM 1942 C C . ILE A 1 268 ? 13.013 -22.133 -1.745 1.00 84.56 268 ILE A C 1
ATOM 1944 O O . ILE A 1 268 ? 13.201 -22.835 -0.758 1.00 84.56 268 ILE A O 1
ATOM 1948 N N . ASN A 1 269 ? 12.655 -22.631 -2.928 1.00 81.75 269 ASN A N 1
ATOM 1949 C CA . ASN A 1 269 ? 12.388 -24.056 -3.129 1.00 81.75 269 ASN A CA 1
ATOM 1950 C C . ASN A 1 269 ? 13.628 -24.939 -2.921 1.00 81.75 269 ASN A C 1
ATOM 1952 O O . ASN A 1 269 ? 13.495 -26.093 -2.523 1.00 81.75 269 ASN A O 1
ATOM 1956 N N . GLU A 1 270 ? 14.823 -24.405 -3.174 1.00 84.69 270 GLU A N 1
ATOM 1957 C CA . GLU A 1 270 ? 16.093 -25.112 -2.986 1.00 84.69 270 GLU A CA 1
ATOM 1958 C C . GLU A 1 270 ? 16.603 -25.055 -1.535 1.00 84.69 270 GLU A C 1
ATOM 1960 O O . GLU A 1 270 ? 17.178 -26.025 -1.046 1.00 84.69 270 GLU A O 1
ATOM 1965 N N . HIS A 1 271 ? 16.401 -23.931 -0.836 1.00 79.69 271 HIS A N 1
ATOM 1966 C CA . HIS A 1 271 ? 17.049 -23.651 0.455 1.00 79.69 271 HIS A CA 1
ATOM 1967 C C . HIS A 1 271 ? 16.097 -23.671 1.656 1.00 79.69 271 HIS A C 1
ATOM 1969 O O . HIS A 1 271 ? 16.557 -23.730 2.799 1.00 79.69 271 HIS A O 1
ATOM 1975 N N . ARG A 1 272 ? 14.777 -23.602 1.444 1.00 72.19 272 ARG A N 1
ATOM 1976 C CA . ARG A 1 272 ? 13.773 -23.679 2.511 1.00 72.19 272 ARG A CA 1
ATOM 1977 C C . ARG A 1 272 ? 12.917 -24.934 2.337 1.00 72.19 272 ARG A C 1
ATOM 1979 O O . ARG A 1 272 ? 12.252 -25.083 1.315 1.00 72.19 272 ARG A O 1
ATOM 1986 N N . PRO A 1 273 ? 12.836 -25.805 3.358 1.00 70.19 273 PRO A N 1
ATOM 1987 C CA . PRO A 1 273 ? 11.832 -26.856 3.388 1.00 70.19 273 PRO A CA 1
ATOM 1988 C C . PRO A 1 273 ? 10.435 -26.265 3.172 1.00 70.19 273 PRO A C 1
ATOM 1990 O O . PRO A 1 273 ? 10.012 -25.380 3.920 1.00 70.19 273 PRO A O 1
ATOM 1993 N N . ALA A 1 274 ? 9.696 -26.776 2.183 1.00 67.62 274 ALA A N 1
ATOM 1994 C CA . ALA A 1 274 ? 8.329 -26.334 1.880 1.00 67.62 274 ALA A CA 1
ATOM 1995 C C . ALA A 1 274 ? 7.385 -26.421 3.099 1.00 67.62 274 ALA A C 1
ATOM 1997 O O . ALA A 1 274 ? 6.380 -25.714 3.183 1.00 67.62 274 ALA A O 1
ATOM 1998 N N . THR A 1 275 ? 7.719 -27.276 4.068 1.00 64.94 275 THR A N 1
ATOM 1999 C CA . THR A 1 275 ? 7.026 -27.407 5.351 1.00 64.94 275 THR A CA 1
ATOM 2000 C C . THR A 1 275 ? 7.094 -26.136 6.195 1.00 64.94 275 THR A C 1
ATOM 2002 O O . THR A 1 275 ? 6.075 -25.766 6.766 1.00 64.94 275 THR A O 1
ATOM 2005 N N . LEU A 1 276 ? 8.224 -25.420 6.218 1.00 66.31 276 LEU A N 1
ATOM 2006 C CA . LEU A 1 276 ? 8.411 -24.243 7.075 1.00 66.31 276 LEU A CA 1
ATOM 2007 C C . LEU A 1 276 ? 7.550 -23.053 6.636 1.00 66.31 276 LEU A C 1
ATOM 2009 O O . LEU A 1 276 ? 6.937 -22.400 7.477 1.00 66.31 276 LEU A O 1
ATOM 2013 N N . SER A 1 277 ? 7.455 -22.774 5.331 1.00 69.44 277 SER A N 1
ATOM 2014 C CA . SER A 1 277 ? 6.584 -21.697 4.829 1.00 69.44 277 SER A CA 1
ATOM 2015 C C . SER A 1 277 ? 5.108 -22.008 5.097 1.00 69.44 277 SER A C 1
ATOM 2017 O O . SER A 1 277 ? 4.359 -21.148 5.558 1.00 69.44 277 SER A O 1
ATOM 2019 N N . ARG A 1 278 ? 4.694 -23.266 4.882 1.00 71.50 278 ARG A N 1
ATOM 2020 C CA . ARG A 1 278 ? 3.325 -23.728 5.165 1.00 71.50 278 ARG A CA 1
ATOM 2021 C C . ARG A 1 278 ? 2.996 -23.685 6.655 1.00 71.50 278 ARG A C 1
ATOM 2023 O O . ARG A 1 278 ? 1.872 -23.354 7.019 1.00 71.50 278 ARG A O 1
ATOM 2030 N N . GLU A 1 279 ? 3.955 -24.019 7.511 1.00 78.44 279 GLU A N 1
ATOM 2031 C CA . GLU A 1 279 ? 3.803 -23.965 8.963 1.00 78.44 279 GLU A CA 1
ATOM 2032 C C . GLU A 1 279 ? 3.626 -22.525 9.451 1.00 78.44 279 GLU A C 1
ATOM 2034 O O . GLU A 1 279 ? 2.682 -22.259 10.191 1.00 78.44 279 GLU A O 1
ATOM 2039 N N . LYS A 1 280 ? 4.440 -21.578 8.964 1.00 77.00 280 LYS A N 1
ATOM 2040 C CA . LYS A 1 280 ? 4.280 -20.149 9.282 1.00 77.00 280 LYS A CA 1
ATOM 2041 C C . LYS A 1 280 ? 2.903 -19.619 8.896 1.00 77.00 280 LYS A C 1
ATOM 2043 O O . LYS A 1 280 ? 2.206 -19.072 9.750 1.00 77.00 280 LYS A O 1
ATOM 2048 N N . ARG A 1 281 ? 2.464 -19.876 7.656 1.00 76.62 281 ARG A N 1
ATOM 2049 C CA . ARG A 1 281 ? 1.118 -19.499 7.186 1.00 76.62 281 ARG A CA 1
ATOM 2050 C C . ARG A 1 281 ? 0.020 -20.114 8.050 1.00 76.62 281 ARG A C 1
ATOM 2052 O O . ARG A 1 281 ? -0.938 -19.433 8.403 1.00 76.62 281 ARG A O 1
ATOM 2059 N N . ARG A 1 282 ? 0.168 -21.387 8.435 1.00 78.50 282 ARG A N 1
ATOM 2060 C CA . ARG A 1 282 ? -0.793 -22.093 9.294 1.00 78.50 282 ARG A CA 1
ATOM 2061 C C . ARG A 1 282 ? -0.855 -21.503 10.699 1.00 78.50 282 ARG A C 1
ATOM 2063 O O . ARG A 1 282 ? -1.947 -21.315 11.219 1.00 78.50 282 ARG A O 1
ATOM 2070 N N . ILE A 1 283 ? 0.291 -21.203 11.309 1.00 82.31 283 ILE A N 1
ATOM 2071 C CA . ILE A 1 283 ? 0.360 -20.567 12.630 1.00 82.31 283 ILE A CA 1
ATOM 2072 C C . ILE A 1 283 ? -0.276 -19.179 12.573 1.00 82.31 283 ILE A C 1
ATOM 2074 O O . ILE A 1 283 ? -1.069 -18.838 13.449 1.00 82.31 283 ILE A O 1
ATOM 2078 N N . TYR A 1 284 ? 0.039 -18.393 11.542 1.00 82.00 284 TYR A N 1
ATOM 2079 C CA . TYR A 1 284 ? -0.574 -17.086 11.331 1.00 82.00 284 TYR A CA 1
ATOM 2080 C C . TYR A 1 284 ? -2.100 -17.204 11.197 1.00 82.00 284 TYR A C 1
ATOM 2082 O O . TYR A 1 284 ? -2.836 -16.494 11.879 1.00 82.00 284 TYR A O 1
ATOM 2090 N N . HIS A 1 285 ? -2.583 -18.161 10.402 1.00 79.56 285 HIS A N 1
ATOM 2091 C CA . HIS A 1 285 ? -4.011 -18.406 10.224 1.00 79.56 285 HIS A CA 1
ATOM 2092 C C . HIS A 1 285 ? -4.713 -18.839 11.516 1.00 79.56 285 HIS A C 1
ATOM 2094 O O . HIS A 1 285 ? -5.758 -18.297 11.858 1.00 79.56 285 HIS A O 1
ATOM 2100 N N . LEU A 1 286 ? -4.118 -19.761 12.278 1.00 82.19 286 LEU A N 1
ATOM 2101 C CA . LEU A 1 286 ? -4.650 -20.185 13.576 1.00 82.19 286 LEU A CA 1
ATOM 2102 C C . LEU A 1 286 ? -4.768 -19.009 14.548 1.00 82.19 286 LEU A C 1
ATOM 2104 O O . LEU A 1 286 ? -5.794 -18.870 15.208 1.00 82.19 286 LEU A O 1
ATOM 2108 N N . LYS A 1 287 ? -3.750 -18.142 14.611 1.00 81.75 287 LYS A N 1
ATOM 2109 C CA . LYS A 1 287 ? -3.799 -16.923 15.431 1.00 81.75 287 LYS A CA 1
ATOM 2110 C C . LYS A 1 287 ? -4.944 -16.010 14.999 1.00 81.75 287 LYS A C 1
ATOM 2112 O O . LYS A 1 287 ? -5.721 -15.598 15.853 1.00 81.75 287 LYS A O 1
ATOM 2117 N N . ALA A 1 288 ? -5.089 -15.768 13.697 1.00 77.44 288 ALA A N 1
ATOM 2118 C CA . ALA A 1 288 ? -6.167 -14.941 13.162 1.00 77.44 288 ALA A CA 1
ATOM 2119 C C . ALA A 1 288 ? -7.561 -15.517 13.485 1.00 77.44 288 ALA A C 1
ATOM 2121 O O . ALA A 1 288 ? -8.449 -14.780 13.908 1.00 77.44 288 ALA A O 1
ATOM 2122 N N . LEU A 1 289 ? -7.753 -16.837 13.361 1.00 79.56 289 LEU A N 1
ATOM 2123 C CA . LEU A 1 289 ? -9.015 -17.500 13.710 1.00 79.56 289 LEU A CA 1
ATOM 2124 C C . LEU A 1 289 ? -9.341 -17.392 15.204 1.00 79.56 289 LEU A C 1
ATOM 2126 O O . LEU A 1 289 ? -10.476 -17.076 15.557 1.00 79.56 289 LEU A O 1
ATOM 2130 N N . ILE A 1 290 ? -8.355 -17.629 16.074 1.00 83.31 290 ILE A N 1
ATOM 2131 C CA . ILE A 1 290 ? -8.522 -17.509 17.529 1.00 83.31 290 ILE A CA 1
ATOM 2132 C C . ILE A 1 290 ? -8.871 -16.066 17.899 1.00 83.31 290 ILE A C 1
ATOM 2134 O O . ILE A 1 290 ? -9.816 -15.834 18.650 1.00 83.31 290 ILE A O 1
ATOM 2138 N N . GLU A 1 291 ? -8.148 -15.086 17.354 1.00 79.12 291 GLU A N 1
ATOM 2139 C CA . GLU A 1 291 ? -8.434 -13.670 17.583 1.00 79.12 291 GLU A CA 1
ATOM 2140 C C . GLU A 1 291 ? -9.849 -13.303 17.135 1.00 79.12 291 GLU A C 1
ATOM 2142 O O . GLU A 1 291 ? -10.556 -12.607 17.871 1.00 79.12 291 GLU A O 1
ATOM 2147 N N . ARG A 1 292 ? -10.293 -13.805 15.977 1.00 77.81 292 ARG A N 1
ATOM 2148 C CA . ARG A 1 292 ? -11.656 -13.590 15.486 1.00 77.81 292 ARG A CA 1
ATOM 2149 C C . ARG A 1 292 ? -12.696 -14.170 16.441 1.00 77.81 292 ARG A C 1
ATOM 2151 O O . ARG A 1 292 ? -13.616 -13.454 16.830 1.00 77.81 292 ARG A O 1
ATOM 2158 N N . GLN A 1 293 ? -12.522 -15.420 16.873 1.00 83.12 293 GLN A N 1
ATOM 2159 C CA . GLN A 1 293 ? -13.441 -16.057 17.820 1.00 83.12 293 GLN A CA 1
ATOM 2160 C C . GLN A 1 293 ? -13.495 -15.324 19.164 1.00 83.12 293 GLN A C 1
ATOM 2162 O O . GLN A 1 293 ? -14.579 -15.124 19.706 1.00 83.12 293 GLN A O 1
ATOM 2167 N N . ILE A 1 294 ? -12.353 -14.864 19.686 1.00 86.19 294 ILE A N 1
ATOM 2168 C CA . ILE A 1 294 ? -12.307 -14.061 20.916 1.00 86.19 294 ILE A CA 1
ATOM 2169 C C . ILE A 1 294 ? -13.130 -12.777 20.753 1.00 86.19 294 ILE A C 1
ATOM 2171 O O . ILE A 1 294 ? -13.899 -12.420 21.646 1.00 86.19 294 ILE A O 1
ATOM 2175 N N . HIS A 1 295 ? -13.001 -12.083 19.619 1.00 81.75 295 HIS A N 1
ATOM 2176 C CA . HIS A 1 295 ? -13.767 -10.862 19.360 1.00 81.75 295 HIS A CA 1
ATOM 2177 C C . HIS A 1 295 ? -15.266 -11.132 19.209 1.00 81.75 295 HIS A C 1
ATOM 2179 O O . HIS A 1 295 ? -16.075 -10.366 19.735 1.00 81.75 295 HIS A O 1
ATOM 2185 N N . GLU A 1 296 ? -15.643 -12.202 18.510 1.00 83.94 296 GLU A N 1
ATOM 2186 C CA . GLU A 1 296 ? -17.039 -12.625 18.376 1.00 83.94 296 GLU A CA 1
ATOM 2187 C C . GLU A 1 296 ? -17.646 -12.941 19.751 1.00 83.94 296 GLU A C 1
ATOM 2189 O O . GLU A 1 296 ? -18.703 -12.402 20.086 1.00 83.94 296 GLU A O 1
ATOM 2194 N N . ALA A 1 297 ? -16.933 -13.702 20.588 1.00 86.75 297 ALA A N 1
ATOM 2195 C CA . ALA A 1 297 ? -17.351 -14.031 21.948 1.00 86.75 297 ALA A CA 1
ATOM 2196 C C . ALA A 1 297 ? -17.559 -12.769 22.802 1.00 86.75 297 ALA A C 1
ATOM 2198 O O . ALA A 1 297 ? -18.657 -12.548 23.314 1.00 86.75 297 ALA A O 1
ATOM 2199 N N . LEU A 1 298 ? -16.555 -11.886 22.871 1.00 86.31 298 LEU A N 1
ATOM 2200 C CA . LEU A 1 298 ? -16.621 -10.631 23.635 1.00 86.31 298 LEU A CA 1
ATOM 2201 C C . LEU A 1 298 ? -17.729 -9.684 23.155 1.00 86.31 298 LEU A C 1
ATOM 2203 O O . LEU A 1 298 ? -18.272 -8.913 23.947 1.00 86.31 298 LEU A O 1
ATOM 2207 N N . ARG A 1 299 ? -18.060 -9.710 21.859 1.00 85.19 299 ARG A N 1
ATOM 2208 C CA . ARG A 1 299 ? -19.153 -8.908 21.297 1.00 85.19 299 ARG A CA 1
ATOM 2209 C C . ARG A 1 299 ? -20.522 -9.508 21.608 1.00 85.19 299 ARG A C 1
ATOM 2211 O O . ARG A 1 299 ? -21.470 -8.752 21.809 1.00 85.19 299 ARG A O 1
ATOM 2218 N N . SER A 1 300 ? -20.625 -10.834 21.599 1.00 86.38 300 SER A N 1
ATOM 2219 C CA . SER A 1 300 ? -21.873 -11.556 21.855 1.00 86.38 300 SER A CA 1
ATOM 2220 C C . SER A 1 300 ? -22.282 -11.540 23.329 1.00 86.38 300 SER A C 1
ATOM 2222 O O . SER A 1 300 ? -23.473 -11.457 23.620 1.00 86.38 300 SER A O 1
ATOM 2224 N N . ASP A 1 301 ? -21.311 -11.540 24.248 1.00 86.50 301 ASP A N 1
ATOM 2225 C CA . ASP A 1 301 ? -21.556 -11.534 25.686 1.00 86.50 301 ASP A CA 1
ATOM 2226 C C . ASP A 1 301 ? -20.670 -10.507 26.409 1.00 86.50 301 ASP A C 1
ATOM 2228 O O . ASP A 1 301 ? -19.498 -10.736 26.723 1.00 86.50 301 ASP A O 1
ATOM 2232 N N . GLN A 1 302 ? -21.268 -9.357 26.733 1.00 84.00 302 GLN A N 1
ATOM 2233 C CA . GLN A 1 302 ? -20.594 -8.298 27.487 1.00 84.00 302 GLN A CA 1
ATOM 2234 C C . GLN A 1 302 ? -20.276 -8.695 28.937 1.00 84.00 302 GLN A C 1
ATOM 2236 O O . GLN A 1 302 ? -19.438 -8.045 29.569 1.00 84.00 302 GLN A O 1
ATOM 2241 N N . GLN A 1 303 ? -20.894 -9.751 29.482 1.00 85.75 303 GLN A N 1
ATOM 2242 C CA . GLN A 1 303 ? -20.587 -10.235 30.830 1.00 85.75 303 GLN A CA 1
ATOM 2243 C C . GLN A 1 303 ? -19.198 -10.872 30.907 1.00 85.75 303 GLN A C 1
ATOM 2245 O O . GLN A 1 303 ? -18.613 -10.916 31.993 1.00 85.75 303 GLN A O 1
ATOM 2250 N N . ILE A 1 304 ? -18.620 -11.302 29.779 1.00 86.88 304 ILE A N 1
ATOM 2251 C CA . ILE A 1 304 ? -17.246 -11.817 29.739 1.00 86.88 304 ILE A CA 1
ATOM 2252 C C . ILE A 1 304 ? -16.268 -10.765 30.283 1.00 86.88 304 ILE A C 1
ATOM 2254 O O . ILE A 1 304 ? -15.378 -11.100 31.057 1.00 86.88 304 ILE A O 1
ATOM 2258 N N . ALA A 1 305 ? -16.466 -9.480 29.982 1.00 86.50 305 ALA A N 1
ATOM 2259 C CA . ALA A 1 305 ? -15.568 -8.407 30.417 1.00 86.50 305 ALA A CA 1
ATOM 2260 C C . ALA A 1 305 ? -15.797 -7.917 31.866 1.00 86.50 305 ALA A C 1
ATOM 2262 O O . ALA A 1 305 ? -15.110 -7.001 32.315 1.00 86.50 305 ALA A O 1
ATOM 2263 N N . GLN A 1 306 ? -16.758 -8.481 32.607 1.00 86.75 306 GLN A N 1
ATOM 2264 C CA . GLN A 1 306 ? -17.109 -8.017 33.955 1.00 86.75 306 GLN A CA 1
ATOM 2265 C C . GLN A 1 306 ? -16.360 -8.769 35.063 1.00 86.75 306 GLN A C 1
ATOM 2267 O O . GLN A 1 306 ? -16.261 -9.995 35.038 1.00 86.75 306 GLN A O 1
ATOM 2272 N N . GLY A 1 307 ? -15.961 -8.053 36.116 1.00 89.00 307 GLY A N 1
ATOM 2273 C CA . GLY A 1 307 ? -15.306 -8.633 37.292 1.00 89.00 307 GLY A CA 1
ATOM 2274 C C . GLY A 1 307 ? -13.783 -8.575 37.198 1.00 89.00 307 GLY A C 1
ATOM 2275 O O . GLY A 1 307 ? -13.224 -7.594 36.711 1.00 89.00 307 GLY A O 1
ATOM 2276 N N . THR A 1 308 ? -13.098 -9.589 37.726 1.00 91.94 308 THR A N 1
ATOM 2277 C CA . THR A 1 308 ? -11.628 -9.644 37.689 1.00 91.94 308 THR A CA 1
ATOM 2278 C C . THR A 1 308 ? -11.124 -10.263 36.385 1.00 91.94 308 THR A C 1
ATOM 2280 O O . THR A 1 308 ? -11.811 -11.078 35.775 1.00 91.94 308 THR A O 1
ATOM 2283 N N . LEU A 1 309 ? -9.885 -9.948 35.988 1.00 90.25 309 LEU A N 1
ATOM 2284 C CA . LEU A 1 309 ? -9.261 -10.507 34.778 1.00 90.25 309 LEU A CA 1
ATOM 2285 C C . LEU A 1 309 ? -9.304 -12.045 34.740 1.00 90.25 309 LEU A C 1
ATOM 2287 O O . LEU A 1 309 ? -9.534 -12.622 33.683 1.00 90.25 309 LEU A O 1
ATOM 2291 N N . CYS A 1 310 ? -9.120 -12.700 35.891 1.00 92.75 310 CYS A N 1
ATOM 2292 C CA . CYS A 1 310 ? -9.183 -14.158 36.010 1.00 92.75 310 CYS A CA 1
ATOM 2293 C C . CYS A 1 310 ? -10.589 -14.688 35.675 1.00 92.75 310 CYS A C 1
ATOM 2295 O O . CYS A 1 310 ? -10.741 -15.562 34.829 1.00 92.75 310 CYS A O 1
ATOM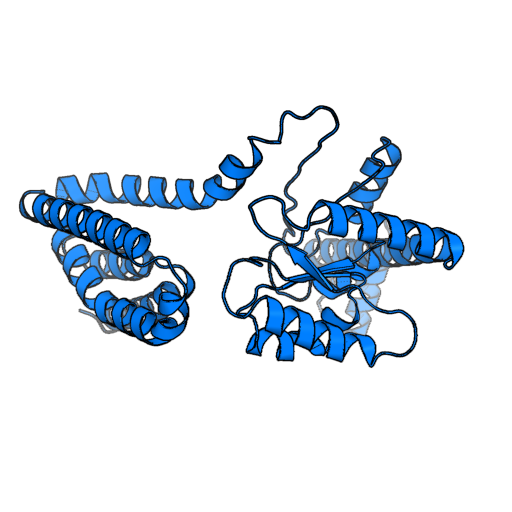 2297 N N . GLN A 1 311 ? -11.631 -14.074 36.249 1.00 91.19 311 GLN A N 1
ATOM 2298 C CA . GLN A 1 311 ? -13.026 -14.434 35.969 1.00 91.19 311 GLN A CA 1
ATOM 2299 C C . GLN A 1 311 ? -13.399 -14.188 34.503 1.00 91.19 311 GLN A C 1
ATOM 2301 O O . GLN A 1 311 ? -14.086 -15.007 33.895 1.00 91.19 311 GLN A O 1
ATOM 2306 N N . SER A 1 312 ? -12.936 -13.077 33.928 1.00 90.25 312 SER A N 1
ATOM 2307 C CA . SER A 1 312 ? -13.125 -12.772 32.511 1.00 90.25 312 SER A CA 1
ATOM 2308 C C . SER A 1 312 ? -12.446 -13.789 31.597 1.00 90.25 312 SER A C 1
ATOM 2310 O O . SER A 1 312 ? -13.045 -14.226 30.616 1.00 90.25 312 SER A O 1
ATOM 2312 N N . TYR A 1 313 ? -11.220 -14.200 31.928 1.00 90.31 313 TYR A N 1
ATOM 2313 C CA . TYR A 1 313 ? -10.475 -15.203 31.171 1.00 90.31 313 TYR A CA 1
ATOM 2314 C C . TYR A 1 313 ? -11.162 -16.574 31.206 1.00 90.31 313 TYR A C 1
ATOM 2316 O O . TYR A 1 313 ? -11.340 -17.195 30.158 1.00 90.31 313 TYR A O 1
ATOM 2324 N N . ASP A 1 314 ? -11.632 -17.011 32.377 1.00 90.88 314 ASP A N 1
ATOM 2325 C CA . ASP A 1 314 ? -12.345 -18.284 32.524 1.00 90.88 314 ASP A CA 1
ATOM 2326 C C . ASP A 1 314 ? -13.667 -18.299 31.743 1.00 90.88 314 ASP A C 1
ATOM 2328 O O . ASP A 1 314 ? -13.969 -19.276 31.052 1.00 90.88 314 ASP A O 1
ATOM 2332 N N . ARG A 1 315 ? -14.438 -17.200 31.785 1.00 89.62 315 ARG A N 1
ATOM 2333 C CA . ARG A 1 315 ? -15.666 -17.056 30.980 1.00 89.62 315 ARG A CA 1
ATOM 2334 C C . ARG A 1 315 ? -15.372 -17.072 29.484 1.00 89.62 315 ARG A C 1
ATOM 2336 O O . ARG A 1 315 ? -16.081 -17.744 28.738 1.00 89.62 315 ARG A O 1
ATOM 2343 N N . LEU A 1 316 ? -14.314 -16.384 29.049 1.00 89.75 316 LEU A N 1
ATOM 2344 C CA . LEU A 1 316 ? -13.892 -16.390 27.651 1.00 89.75 316 LEU A CA 1
ATOM 2345 C C . LEU A 1 316 ? -13.540 -17.813 27.199 1.00 89.75 316 LEU A C 1
ATOM 2347 O O . LEU A 1 316 ? -14.077 -18.287 26.201 1.00 89.75 316 LEU A O 1
ATOM 2351 N N . LEU A 1 317 ? -12.710 -18.536 27.954 1.00 89.38 317 LEU A N 1
ATOM 2352 C CA . LEU A 1 317 ? -12.362 -19.922 27.630 1.00 89.38 317 LEU A CA 1
ATOM 2353 C C . LEU A 1 317 ? -13.581 -20.851 27.607 1.00 89.38 317 LEU A C 1
ATOM 2355 O O . LEU A 1 317 ? -13.654 -21.728 26.746 1.00 89.38 317 LEU A O 1
ATOM 2359 N N . ALA A 1 318 ? -14.532 -20.668 28.525 1.00 86.88 318 ALA A N 1
ATOM 2360 C CA . ALA A 1 318 ? -15.775 -21.433 28.532 1.00 86.88 318 ALA A CA 1
ATOM 2361 C C . ALA A 1 318 ? -16.608 -21.169 27.269 1.00 86.88 318 ALA A C 1
ATOM 2363 O O . ALA A 1 318 ? -17.100 -22.120 26.667 1.00 86.88 318 ALA A O 1
ATOM 2364 N N . SER A 1 319 ? -16.704 -19.911 26.824 1.00 85.00 319 SER A N 1
ATOM 2365 C CA . SER A 1 319 ? -17.439 -19.542 25.606 1.00 85.00 319 SER A CA 1
ATOM 2366 C C . SER A 1 319 ? -16.823 -20.121 24.325 1.00 85.00 319 SER A C 1
ATOM 2368 O O . SER A 1 319 ? -17.550 -20.512 23.418 1.00 85.00 319 SER A O 1
ATOM 2370 N N . LEU A 1 320 ? -15.494 -20.262 24.272 1.00 82.69 320 LEU A N 1
ATOM 2371 C CA . LEU A 1 320 ? -14.778 -20.787 23.103 1.00 82.69 320 LEU A CA 1
ATOM 2372 C C . LEU A 1 320 ? -14.889 -22.314 22.945 1.00 82.69 320 LEU A C 1
ATOM 2374 O O . LEU A 1 320 ? -14.672 -22.827 21.854 1.00 82.69 320 LEU A O 1
ATOM 2378 N N . ARG A 1 321 ? -15.218 -23.060 24.010 1.00 70.38 321 ARG A N 1
ATOM 2379 C CA . ARG A 1 321 ? -15.295 -24.539 23.996 1.00 70.38 321 ARG A CA 1
ATOM 2380 C C . ARG A 1 321 ? -16.636 -25.105 23.513 1.00 70.38 321 ARG A C 1
ATOM 2382 O O . ARG A 1 321 ? -16.770 -26.323 23.436 1.00 70.38 321 ARG A O 1
ATOM 2389 N N . VAL A 1 322 ? -17.628 -24.255 23.251 1.00 57.03 322 VAL A N 1
ATOM 2390 C CA . VAL A 1 322 ? -19.019 -24.664 22.959 1.00 57.03 322 VAL A CA 1
ATOM 2391 C C . VAL A 1 322 ? -19.323 -24.702 21.447 1.00 57.03 322 VAL A C 1
ATOM 2393 O O . VAL A 1 322 ? -20.435 -25.042 21.054 1.00 57.03 322 VAL A O 1
ATOM 2396 N N . THR A 1 323 ? -18.333 -24.437 20.590 1.00 48.09 323 THR A N 1
ATOM 2397 C CA . THR A 1 323 ? -18.459 -24.427 19.116 1.00 48.09 323 THR A CA 1
ATOM 2398 C C . THR A 1 323 ? -17.530 -25.447 18.486 1.00 48.09 323 THR A C 1
ATOM 2400 O O . THR A 1 323 ? -17.961 -26.095 17.508 1.00 48.09 323 THR A O 1
#

Organism: NCBI:txid412755

InterPro domains:
  IPR027417 P-loop containing nucleoside triphosphate hydrolase [G3DSA:3.40.50.300] (111-270)
  IPR027417 P-loop containing nucleoside triphosphate hydrolase [SSF52540] (115-299)
  IPR052040 GTPase and isobutyryl-CoA mutase domain-containing protein [PTHR43087] (116-281)

Radius of gyration: 25.97 Å; chains: 1; bounding box: 56×64×58 Å

Sequence (323 aa):
MTLFDIAILVIAAFGAGVLNTIAGGGTFLTFPALVFTGMPPVAANAT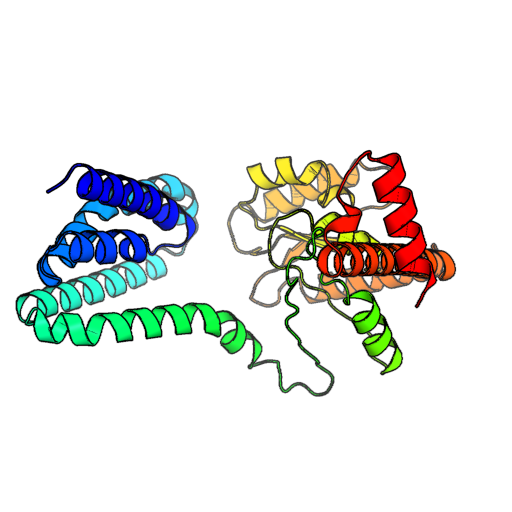SAVAVFPGYLAGAFGFRNELGGFDRKRLLRLSLITLSGGAVGSGLLLVSSNEAFSIVVPFLLLAATLAFLLGDRIRMDAIADLPGLFIRSLSSRGARNGLCDNVVDLLALLEGHGFSEILLETVGVGQSEVAVREVVDTLVVIVPPDAGDSVQTMKAGILEMADIVVVTKADQPGAQRMAADLAAVLRARAGRETPVIQTQSSGLGVAALSAAITAHYRWINEHRPATLSREKRRIYHLKALIERQIHEALRSDQQIAQGTLCQSYDRLLASLRVT

Foldseek 3Di:
DDPVLVVQQVVLLVVLLVCCLPPHDSCVRQQVSCVVVVHQNLVSSVVSCVSNVVSNVVSCVVCVVVVVFDDPVVVVVVVVVVVVVVVVVNVVSVVDDSVNCVVCVVVVVVVVVCCVVCVVVVVCVVPCPDVLDDDDDDDCVPPPQQDNLCPLVVVVVCVVVPNPDDDDDGDDDDNNLVLVLLQDLAAEAEAEQPCVVVVVVCVVDNLVSHQEYEYEPCVTPRSVVVLVVSQVSQVVDPDDRHYYFYYYPVGPRVVVVVVSVVVSVVVCVVPPDPVVSVVSSVVSSVVSVLVVLLVVQCVVDVCLVDDDPVSSVVSSVVSSVPD

pLDDT: mean 81.19, std 10.08, range [47.91, 96.31]

Secondary structure (DSSP, 8-state):
--HHHHHHHHHHHHHHHHHHHHTS-THHHHHHHHHHTT--HHHHHHHHHHHHHHHHHHHHHHTHHHHTTS-HHHHHHHHHHHHHHHHHHHHHHHHS-HHHHHHHHHHHHHHHHHHHHHHHHHHHHHHHTSTT--------TT-TTSS-TTHHHHHHHHHHTT-S-------SSSTHHHHHHHH-SS-EEEE-TT-HHHHHHHTTTHHHH-SEEEE--TTSTTHHHHHHHHHHHHHTSSS----EEE--TTSTTHHHHHHHHHHHHHHHHHHS-HHHHHHHHHHHHHHHHHHHHHHHHHHH-GGGGSS-HHHHHHHHHHHHTT-